Protein AF-0000000079699444 (afdb_homodimer)

Foldseek 3Di:
DLVVQLVVLQVLCAPFQQAWHFDDWDADPPPRDIDTDTDDDPFDQCVVVLVVDDPVLLVLVLVSVVRSLVSSVVSQKAQQADDSVQWGAPVVVRGIHRYDRSQMDGDDQPDFAFLPGYDLLQADPCSLVPPGRDGNVSNVSSSVQRSCCSVVVNPRNQDAPDSVRSNVSVVVVDPPDPPPPD/DLVVQLVVLQVLCAPFQQAWHFDDWDADPPPSDIDTDTDDDPFDQCVVVLVVDDPVLLVLVLVSVVRSLVSSVVSQKAQQADDSVQWGAPVVVRGIHRYDRSQMDGDDQPDFAFLPTYDLLQADPCSLVPPGRDGNVSNVSSSVQRSCCSVVVNPRNQDAPDSVRSNVSVVVVDPPPPPPPD

Sequence (364 aa):
MGIKREIKILQNLCGGPNIIKLLDIVRDQHSKAPSLVFEYVNNTDFKVLYPTLTDYDIRYYIYELLKALDYCHSQGIMLRDVKPHNIMIDHELRKLRLIDWGLAEFYHPGKEYNVRVASRYFKGPELLIDLQDYDYSLDMWSLGCMFAGMIFRKEPFFYGHDNNDQLVKIAKAQPKTLVQIHMGIKREIKILQNLCGGPNIIKLLDIVRDQHSKAPSLVFEYVNNTDFKVLYPTLTDYDIRYYIYELLKALDYCHSQGIMLRDVKPHNIMIDHELRKLRLIDWGLAEFYHPGKEYNVRVASRYFKGPELLIDLQDYDYSLDMWSLGCMFAGMIFRKEPFFYGHDNNDQLVKIAKAQPKTLVQIH

Solvent-accessible surface area (backbone atoms only — not comparable to full-atom values): 20790 Å² total; per-residue (Å²): 117,56,63,64,53,28,49,54,52,51,62,73,46,61,89,42,62,40,45,57,49,78,73,47,79,42,61,42,87,84,76,62,44,77,41,81,38,61,66,91,69,74,55,54,59,55,88,68,43,56,82,69,53,47,63,68,50,49,53,52,51,51,50,50,48,50,50,27,51,50,53,40,46,73,72,40,36,34,49,44,50,53,48,70,92,35,48,42,35,22,72,91,77,68,40,57,27,44,67,68,48,68,66,38,43,76,66,54,93,92,47,75,47,82,45,95,53,41,56,75,58,33,47,41,69,55,42,63,72,59,45,32,72,70,64,65,51,47,36,50,38,9,45,41,34,50,50,42,12,64,67,69,71,17,85,61,37,44,79,41,94,44,58,68,47,32,49,49,54,55,50,68,49,34,71,83,71,82,73,68,79,120,117,56,62,64,52,27,50,54,51,52,60,72,47,61,89,43,62,40,44,57,48,76,73,47,78,42,61,41,87,84,77,61,44,79,41,80,38,61,64,90,70,74,55,54,61,56,85,66,44,58,82,68,53,48,62,69,50,49,54,51,51,52,50,50,48,50,50,26,52,50,52,39,46,74,71,39,35,35,50,44,50,51,48,69,92,34,49,43,35,22,72,91,76,70,41,56,27,45,67,65,47,66,66,38,42,77,66,54,92,92,46,74,46,83,44,94,52,40,56,75,56,34,49,42,69,53,41,62,72,58,44,32,70,70,63,63,53,50,38,49,37,8,45,40,34,50,50,43,11,63,67,68,72,16,84,61,37,44,80,39,92,45,60,69,47,32,49,50,55,55,51,69,50,34,72,84,71,82,74,68,79,122

InterPro domains:
  IPR000719 Protein kinase domain [PF00069] (3-171)
  IPR000719 Protein kinase domain [PS50011] (1-182)
  IPR000719 Protein kinase domain [SM00220] (1-181)
  IPR011009 Protein kinase-like domain superfamily [SSF56112] (3-173)
  IPR045216 Casein Kinase 2, subunit alpha [PTHR24054] (3-172)
  IPR045216 Casein Kinase 2, subunit alpha [cd14132] (3-172)

Structure (mmCIF, N/CA/C/O backbone):
data_AF-0000000079699444-model_v1
#
loop_
_entity.id
_entity.type
_entity.pdbx_description
1 polymer 'non-specific serine/threonine protein kinase'
#
loop_
_atom_site.group_PDB
_atom_site.id
_atom_site.type_symbol
_atom_site.label_atom_id
_atom_site.label_alt_id
_atom_site.label_comp_id
_atom_site.label_asym_id
_atom_site.label_entity_id
_atom_site.label_seq_id
_atom_site.pdbx_PDB_ins_code
_atom_site.Cartn_x
_atom_site.Cartn_y
_atom_site.Cartn_z
_atom_site.occupancy
_atom_site.B_iso_or_equiv
_atom_site.auth_seq_id
_atom_site.auth_comp_id
_atom_site.auth_asym_id
_atom_site.auth_atom_id
_atom_site.pdbx_PDB_model_num
ATOM 1 N N . MET A 1 1 ? 2.531 -30.234 -16.172 1 54.44 1 MET A N 1
ATOM 2 C CA . MET A 1 1 ? 1.395 -29.375 -16.469 1 54.44 1 MET A CA 1
ATOM 3 C C . MET A 1 1 ? 1.627 -27.953 -15.945 1 54.44 1 MET A C 1
ATOM 5 O O . MET A 1 1 ? 1.399 -26.984 -16.656 1 54.44 1 MET A O 1
ATOM 9 N N . GLY A 1 2 ? 2.523 -27.922 -14.898 1 81.31 2 GLY A N 1
ATOM 10 C CA . GLY A 1 2 ? 2.766 -26.625 -14.281 1 81.31 2 GLY A CA 1
ATOM 11 C C . GLY A 1 2 ? 3.768 -25.781 -15.047 1 81.31 2 GLY A C 1
ATOM 12 O O . GLY A 1 2 ? 3.506 -24.609 -15.336 1 81.31 2 GLY A O 1
ATOM 13 N N . ILE A 1 3 ? 4.684 -26.469 -15.82 1 88.06 3 ILE A N 1
ATOM 14 C CA . ILE A 1 3 ? 5.785 -25.719 -16.422 1 88.06 3 ILE A CA 1
ATOM 15 C C . ILE A 1 3 ? 5.359 -25.188 -17.781 1 88.06 3 ILE A C 1
ATOM 17 O O . ILE A 1 3 ? 5.77 -24.094 -18.188 1 88.06 3 ILE A O 1
ATOM 21 N N . LYS A 1 4 ? 4.551 -25.938 -18.562 1 90.06 4 LYS A N 1
ATOM 22 C CA . LYS A 1 4 ? 4.066 -25.469 -19.859 1 90.06 4 LYS A CA 1
ATOM 23 C C . LYS A 1 4 ? 3.23 -24.203 -19.703 1 90.06 4 LYS A C 1
ATOM 25 O O . LYS A 1 4 ? 3.357 -23.266 -20.5 1 90.06 4 LYS A O 1
ATOM 30 N N . ARG A 1 5 ? 2.375 -24.219 -18.766 1 92.56 5 ARG A N 1
ATOM 31 C CA . ARG A 1 5 ? 1.578 -23.031 -18.484 1 92.56 5 ARG A CA 1
ATOM 32 C C . ARG A 1 5 ? 2.469 -21.844 -18.094 1 92.56 5 ARG A C 1
ATOM 34 O O . ARG A 1 5 ? 2.258 -20.734 -18.562 1 92.56 5 ARG A O 1
ATOM 41 N N . GLU A 1 6 ? 3.42 -22.109 -17.25 1 94.06 6 GLU A N 1
ATOM 42 C CA . GLU A 1 6 ? 4.363 -21.078 -16.828 1 94.06 6 GLU A CA 1
ATOM 43 C C . GLU A 1 6 ? 5.078 -20.469 -18.031 1 94.06 6 GLU A C 1
ATOM 45 O O . GLU A 1 6 ? 5.203 -19.234 -18.141 1 94.06 6 GLU A O 1
ATOM 50 N N . ILE A 1 7 ? 5.473 -21.312 -18.953 1 93.44 7 ILE A N 1
ATOM 51 C CA . ILE A 1 7 ? 6.176 -20.859 -20.141 1 93.44 7 ILE A CA 1
ATOM 52 C C . ILE A 1 7 ? 5.246 -19.969 -20.984 1 93.44 7 ILE A C 1
ATOM 54 O O . ILE A 1 7 ? 5.637 -18.891 -21.422 1 93.44 7 ILE A O 1
ATOM 58 N N . LYS A 1 8 ? 4.09 -20.406 -21.234 1 95.12 8 LYS A N 1
ATOM 59 C CA . LYS A 1 8 ? 3.119 -19.641 -22 1 95.12 8 LYS A CA 1
ATOM 60 C C . LYS A 1 8 ? 2.877 -18.266 -21.391 1 95.12 8 LYS A C 1
ATOM 62 O O . LYS A 1 8 ? 2.852 -17.266 -22.094 1 95.12 8 LYS A O 1
ATOM 67 N N . ILE A 1 9 ? 2.721 -18.266 -20.125 1 96.38 9 ILE A N 1
ATOM 68 C CA . ILE A 1 9 ? 2.461 -17.016 -19.406 1 96.38 9 ILE A CA 1
ATOM 69 C C . ILE A 1 9 ? 3.664 -16.094 -19.531 1 96.38 9 ILE A C 1
ATOM 71 O O . ILE A 1 9 ? 3.51 -14.906 -19.844 1 96.38 9 ILE A O 1
ATOM 75 N N . LEU A 1 10 ? 4.859 -16.609 -19.359 1 96.06 10 LEU A N 1
ATOM 76 C CA . LEU A 1 10 ? 6.07 -15.812 -19.469 1 96.06 10 LEU A CA 1
ATOM 77 C C . LEU A 1 10 ? 6.238 -15.258 -20.875 1 96.06 10 LEU A C 1
ATOM 79 O O . LEU A 1 10 ? 6.703 -14.133 -21.062 1 96.06 10 LEU A O 1
ATOM 83 N N . GLN A 1 11 ? 5.855 -16.016 -21.812 1 95 11 GLN A N 1
ATOM 84 C CA . GLN A 1 11 ? 5.914 -15.547 -23.203 1 95 11 GLN A CA 1
ATOM 85 C C . GLN A 1 11 ? 4.918 -14.414 -23.438 1 95 11 GLN A C 1
ATOM 87 O O . GLN A 1 11 ? 5.234 -13.438 -24.109 1 95 11 GLN A O 1
ATOM 92 N N . ASN A 1 12 ? 3.773 -14.508 -22.906 1 95.56 12 ASN A N 1
ATOM 93 C CA . ASN A 1 12 ? 2.76 -13.461 -23.016 1 95.56 12 ASN A CA 1
ATOM 94 C C . ASN A 1 12 ? 3.211 -12.172 -22.344 1 95.56 12 ASN A C 1
ATOM 96 O O . ASN A 1 12 ? 2.863 -11.078 -22.781 1 95.56 12 ASN A O 1
ATOM 100 N N . LEU A 1 13 ? 3.998 -12.281 -21.297 1 96.88 13 LEU A N 1
ATOM 101 C CA . LEU A 1 13 ? 4.352 -11.133 -20.484 1 96.88 13 LEU A CA 1
ATOM 102 C C . LEU A 1 13 ? 5.695 -10.547 -20.906 1 96.88 13 LEU A C 1
ATOM 104 O O . LEU A 1 13 ? 6.164 -9.57 -20.328 1 96.88 13 LEU A O 1
ATOM 108 N N . CYS A 1 14 ? 6.285 -11.148 -21.891 1 94.19 14 CYS A N 1
ATOM 109 C CA . CYS A 1 14 ? 7.605 -10.727 -22.344 1 94.19 14 CYS A CA 1
ATOM 110 C C . CYS A 1 14 ? 7.625 -9.242 -22.672 1 94.19 14 CYS A C 1
ATOM 112 O O . CYS A 1 14 ? 6.738 -8.742 -23.359 1 94.19 14 CYS A O 1
ATOM 114 N N . GLY A 1 15 ? 8.633 -8.523 -22.062 1 94.69 15 GLY A N 1
ATOM 115 C CA . GLY A 1 15 ? 8.805 -7.105 -22.328 1 94.69 15 GLY A CA 1
ATOM 116 C C . GLY A 1 15 ? 8.016 -6.215 -21.391 1 94.69 15 GLY A C 1
ATOM 117 O O . GLY A 1 15 ? 8.156 -4.992 -21.422 1 94.69 15 GLY A O 1
ATOM 118 N N . GLY A 1 16 ? 7.184 -6.812 -20.562 1 97.38 16 GLY A N 1
ATOM 119 C CA . GLY A 1 16 ? 6.426 -6.031 -19.609 1 97.38 16 GLY A CA 1
ATOM 120 C C . GLY A 1 16 ? 7.293 -5.406 -18.531 1 97.38 16 GLY A C 1
ATOM 121 O O . GLY A 1 16 ? 8.375 -5.906 -18.234 1 97.38 16 GLY A O 1
ATOM 122 N N . PRO A 1 17 ? 6.836 -4.332 -17.984 1 98.5 17 PRO A N 1
ATOM 123 C CA . PRO A 1 17 ? 7.625 -3.639 -16.969 1 98.5 17 PRO A CA 1
ATOM 124 C C . PRO A 1 17 ? 7.824 -4.477 -15.703 1 98.5 17 PRO A C 1
ATOM 126 O O . PRO A 1 17 ? 6.859 -5.008 -15.156 1 98.5 17 PRO A O 1
ATOM 129 N N . ASN A 1 18 ? 9.062 -4.617 -15.266 1 98.62 18 ASN A N 1
ATOM 130 C CA . ASN A 1 18 ? 9.461 -5.184 -13.984 1 98.62 18 ASN A CA 1
ATOM 131 C C . ASN A 1 18 ? 9.172 -6.68 -13.914 1 98.62 18 ASN A C 1
ATOM 133 O O . ASN A 1 18 ? 9.07 -7.246 -12.828 1 98.62 18 ASN A O 1
ATOM 137 N N . ILE A 1 19 ? 8.945 -7.293 -15.062 1 98.5 19 ILE A N 1
ATOM 138 C CA . ILE A 1 19 ? 8.812 -8.742 -15.18 1 98.5 19 ILE A CA 1
ATOM 139 C C . ILE A 1 19 ? 10.156 -9.359 -15.57 1 98.5 19 ILE A C 1
ATOM 141 O O . ILE A 1 19 ? 10.828 -8.867 -16.469 1 98.5 19 ILE A O 1
ATOM 145 N N . ILE A 1 20 ? 10.547 -10.359 -14.891 1 98.31 20 ILE A N 1
ATOM 146 C CA . ILE A 1 20 ? 11.82 -11 -15.203 1 98.31 20 ILE A CA 1
ATOM 147 C C . ILE A 1 20 ? 11.805 -11.5 -16.641 1 98.31 20 ILE A C 1
ATOM 149 O O . ILE A 1 20 ? 10.797 -12.039 -17.109 1 98.31 20 ILE A O 1
ATOM 153 N N . LYS A 1 21 ? 12.867 -11.383 -17.297 1 97.5 21 LYS A N 1
ATOM 154 C CA . LYS A 1 21 ? 12.945 -11.781 -18.703 1 97.5 21 LYS A CA 1
ATOM 155 C C . LYS A 1 21 ? 13.344 -13.242 -18.844 1 97.5 21 LYS A C 1
ATOM 157 O O . LYS A 1 21 ? 14.352 -13.672 -18.281 1 97.5 21 LYS A O 1
ATOM 162 N N . LEU A 1 22 ? 12.539 -13.984 -19.516 1 96.81 22 LEU A N 1
ATOM 163 C CA . LEU A 1 22 ? 12.891 -15.344 -19.938 1 96.81 22 LEU A CA 1
ATOM 164 C C . LEU A 1 22 ? 13.844 -15.32 -21.125 1 96.81 22 LEU A C 1
ATOM 166 O O . LEU A 1 22 ? 13.477 -14.844 -22.203 1 96.81 22 LEU A O 1
ATOM 170 N N . LEU A 1 23 ? 15.023 -15.828 -20.938 1 96.31 23 LEU A N 1
ATOM 171 C CA . LEU A 1 23 ? 16.031 -15.75 -21.984 1 96.31 23 LEU A CA 1
ATOM 172 C C . LEU A 1 23 ? 16 -16.984 -22.875 1 96.31 23 LEU A C 1
ATOM 174 O O . LEU A 1 23 ? 16.219 -16.906 -24.078 1 96.31 23 LEU A O 1
ATOM 178 N N . ASP A 1 24 ? 15.766 -18.188 -22.203 1 95 24 ASP A N 1
ATOM 179 C CA . ASP A 1 24 ? 15.781 -19.438 -22.953 1 95 24 ASP A CA 1
ATOM 180 C C . ASP A 1 24 ? 15.102 -20.562 -22.188 1 95 24 ASP A C 1
ATOM 182 O O . ASP A 1 24 ? 14.852 -20.438 -20.984 1 95 24 ASP A O 1
ATOM 186 N N . ILE A 1 25 ? 14.641 -21.5 -22.859 1 92.94 25 ILE A N 1
ATOM 187 C CA . ILE A 1 25 ? 14.133 -22.766 -22.312 1 92.94 25 ILE A CA 1
ATOM 188 C C . ILE A 1 25 ? 15.039 -23.906 -22.734 1 92.94 25 ILE A C 1
ATOM 190 O O . ILE A 1 25 ? 15.219 -24.172 -23.922 1 92.94 25 ILE A O 1
ATOM 194 N N . VAL A 1 26 ? 15.664 -24.547 -21.672 1 91.75 26 VAL A N 1
ATOM 195 C CA . VAL A 1 26 ? 16.594 -25.625 -22 1 91.75 26 VAL A CA 1
ATOM 196 C C . VAL A 1 26 ? 16.109 -26.938 -21.391 1 91.75 26 VAL A C 1
ATOM 198 O O . VAL A 1 26 ? 15.281 -26.938 -20.469 1 91.75 26 VAL A O 1
ATOM 201 N N . ARG A 1 27 ? 16.469 -28 -21.969 1 88.44 27 ARG A N 1
ATOM 202 C CA . ARG A 1 27 ? 16.078 -29.312 -21.453 1 88.44 27 ARG A CA 1
ATOM 203 C C . ARG A 1 27 ? 17.266 -30.016 -20.797 1 88.44 27 ARG A C 1
ATOM 205 O O . ARG A 1 27 ? 18.375 -30 -21.344 1 88.44 27 ARG A O 1
ATOM 212 N N . ASP A 1 28 ? 16.953 -30.312 -19.531 1 82.75 28 ASP A N 1
ATOM 213 C CA . ASP A 1 28 ? 17.969 -31.094 -18.859 1 82.75 28 ASP A CA 1
ATOM 214 C C . ASP A 1 28 ? 18.281 -32.375 -19.656 1 82.75 28 ASP A C 1
ATOM 216 O O . ASP A 1 28 ? 17.375 -33.031 -20.156 1 82.75 28 ASP A O 1
ATOM 220 N N . GLN A 1 29 ? 19.562 -32.688 -19.75 1 82.31 29 GLN A N 1
ATOM 221 C CA . GLN A 1 29 ? 19.984 -33.844 -20.531 1 82.31 29 GLN A CA 1
ATOM 222 C C . GLN A 1 29 ? 19.531 -35.156 -19.891 1 82.31 29 GLN A C 1
ATOM 224 O O . GLN A 1 29 ? 19.172 -36.125 -20.578 1 82.31 29 GLN A O 1
ATOM 229 N N . HIS A 1 30 ? 19.453 -35.219 -18.625 1 83 30 HIS A N 1
ATOM 230 C CA . HIS A 1 30 ? 19.141 -36.438 -17.906 1 83 30 HIS A CA 1
ATOM 231 C C . HIS A 1 30 ? 17.641 -36.562 -17.656 1 83 30 HIS A C 1
ATOM 233 O O . HIS A 1 30 ? 17.031 -37.594 -18 1 83 30 HIS A O 1
ATOM 239 N N . SER A 1 31 ? 16.938 -35.594 -17.188 1 79.19 31 SER A N 1
ATOM 240 C CA . SER A 1 31 ? 15.547 -35.688 -16.766 1 79.19 31 SER A CA 1
ATOM 241 C C . SER A 1 31 ? 14.609 -35.281 -17.891 1 79.19 31 SER A C 1
ATOM 243 O O . SER A 1 31 ? 13.406 -35.531 -17.844 1 79.19 31 SER A O 1
ATOM 245 N N . LYS A 1 32 ? 15.164 -34.781 -18.891 1 81.44 32 LYS A N 1
ATOM 246 C CA . LYS A 1 32 ? 14.406 -34.281 -20.031 1 81.44 32 LYS A CA 1
ATOM 247 C C . LYS A 1 32 ? 13.422 -33.188 -19.578 1 81.44 32 LYS A C 1
ATOM 249 O O . LYS A 1 32 ? 12.547 -32.781 -20.359 1 81.44 32 LYS A O 1
ATOM 254 N N . ALA A 1 33 ? 13.516 -32.844 -18.344 1 81.62 33 ALA A N 1
ATOM 255 C CA . ALA A 1 33 ? 12.656 -31.781 -17.844 1 81.62 33 ALA A CA 1
ATOM 256 C C . ALA A 1 33 ? 13.141 -30.406 -18.328 1 81.62 33 ALA A C 1
ATOM 258 O O . ALA A 1 33 ? 14.344 -30.156 -18.375 1 81.62 33 ALA A O 1
ATOM 259 N N . PRO A 1 34 ? 12.188 -29.562 -18.781 1 88.19 34 PRO A N 1
ATOM 260 C CA . PRO A 1 34 ? 12.594 -28.219 -19.188 1 88.19 34 PRO A CA 1
ATOM 261 C C . PRO A 1 34 ? 13.086 -27.375 -18.031 1 88.19 34 PRO A C 1
ATOM 263 O O . PRO A 1 34 ? 12.586 -27.484 -16.906 1 88.19 34 PRO A O 1
ATOM 266 N N . SER A 1 35 ? 14.188 -26.672 -18.297 1 89.94 35 SER A N 1
ATOM 267 C CA . SER A 1 35 ? 14.711 -25.656 -17.391 1 89.94 35 SER A CA 1
ATOM 268 C C . SER A 1 35 ? 14.602 -24.266 -17.984 1 89.94 35 SER A C 1
ATOM 270 O O . SER A 1 35 ? 14.852 -24.062 -19.172 1 89.94 35 SER A O 1
ATOM 272 N N . LEU A 1 36 ? 14.125 -23.344 -17.219 1 93.56 36 LEU A N 1
ATOM 273 C CA . LEU A 1 36 ? 13.969 -21.969 -17.672 1 93.56 36 LEU A CA 1
ATOM 274 C C . LEU A 1 36 ? 15.195 -21.125 -17.312 1 93.56 36 LEU A C 1
ATOM 276 O O . LEU A 1 36 ? 15.719 -21.219 -16.203 1 93.56 36 LEU A O 1
ATOM 280 N N . VAL A 1 37 ? 15.766 -20.391 -18.297 1 95.31 37 VAL A N 1
ATOM 281 C CA . VAL A 1 37 ? 16.906 -19.484 -18.109 1 95.31 37 VAL A CA 1
ATOM 282 C C . VAL A 1 37 ? 16.406 -18.047 -18.109 1 95.31 37 VAL A C 1
ATOM 284 O O . VAL A 1 37 ? 15.773 -17.594 -19.062 1 95.31 37 VAL A O 1
ATOM 287 N N . PHE A 1 38 ? 16.719 -17.266 -17.016 1 97.06 38 PHE A N 1
ATOM 288 C CA . PHE A 1 38 ? 16.25 -15.891 -16.891 1 97.06 38 PHE A CA 1
ATOM 289 C C . PHE A 1 38 ? 17.422 -14.914 -16.922 1 97.06 38 PHE A C 1
ATOM 291 O O . PHE A 1 38 ? 18.578 -15.312 -16.797 1 97.06 38 PHE A O 1
ATOM 298 N N . GLU A 1 39 ? 17.094 -13.633 -17.109 1 98 39 GLU A N 1
ATOM 299 C CA . GLU A 1 39 ? 18.094 -12.586 -17 1 98 39 GLU A CA 1
ATOM 300 C C . GLU A 1 39 ? 18.719 -12.578 -15.602 1 98 39 GLU A C 1
ATOM 302 O O . GLU A 1 39 ? 18.094 -13.016 -14.633 1 98 39 GLU A O 1
ATOM 307 N N . TYR A 1 40 ? 19.984 -12.047 -15.578 1 97.88 40 TYR A N 1
ATOM 308 C CA . TYR A 1 40 ? 20.656 -11.914 -14.297 1 97.88 40 TYR A CA 1
ATOM 309 C C . TYR A 1 40 ? 20.188 -10.664 -13.562 1 97.88 40 TYR A C 1
ATOM 311 O O . TYR A 1 40 ? 20.047 -9.594 -14.164 1 97.88 40 TYR A O 1
ATOM 319 N N . VAL A 1 41 ? 19.891 -10.836 -12.32 1 98 41 VAL A N 1
ATOM 320 C CA . VAL A 1 41 ? 19.594 -9.719 -11.422 1 98 41 VAL A CA 1
ATOM 321 C C . VAL A 1 41 ? 20.516 -9.773 -10.211 1 98 41 VAL A C 1
ATOM 323 O O . VAL A 1 41 ? 20.625 -10.805 -9.539 1 98 41 VAL A O 1
ATOM 326 N N . ASN A 1 42 ? 21.266 -8.688 -9.961 1 98.38 42 ASN A N 1
ATOM 327 C CA . ASN A 1 42 ? 22.062 -8.609 -8.75 1 98.38 42 ASN A CA 1
ATOM 328 C C . ASN A 1 42 ? 21.188 -8.398 -7.516 1 98.38 42 ASN A C 1
ATOM 330 O O . ASN A 1 42 ? 21.219 -7.328 -6.906 1 98.38 42 ASN A O 1
ATOM 334 N N . ASN A 1 43 ? 20.562 -9.438 -7.098 1 98.38 43 ASN A N 1
ATOM 335 C CA . ASN A 1 43 ? 19.547 -9.414 -6.059 1 98.38 43 ASN A CA 1
ATOM 336 C C . ASN A 1 43 ? 20.156 -9.43 -4.664 1 98.38 43 ASN A C 1
ATOM 338 O O . ASN A 1 43 ? 21.156 -10.117 -4.43 1 98.38 43 ASN A O 1
ATOM 342 N N . THR A 1 44 ? 19.609 -8.68 -3.746 1 98.19 44 THR A N 1
ATOM 343 C CA . THR A 1 44 ? 19.859 -8.82 -2.314 1 98.19 44 THR A CA 1
ATOM 344 C C . THR A 1 44 ? 18.656 -9.477 -1.629 1 98.19 44 THR A C 1
ATOM 346 O O . THR A 1 44 ? 17.516 -9.094 -1.864 1 98.19 44 THR A O 1
ATOM 349 N N . ASP A 1 45 ? 18.906 -10.477 -0.794 1 97.69 45 ASP A N 1
ATOM 350 C CA . ASP A 1 45 ? 17.844 -11.148 -0.063 1 97.69 45 ASP A CA 1
ATOM 351 C C . ASP A 1 45 ? 16.953 -10.141 0.675 1 97.69 45 ASP A C 1
ATOM 353 O O . ASP A 1 45 ? 17.469 -9.203 1.304 1 97.69 45 ASP A O 1
ATOM 357 N N . PHE A 1 46 ? 15.625 -10.328 0.571 1 97.25 46 PHE A N 1
ATOM 358 C CA . PHE A 1 46 ? 14.703 -9.344 1.119 1 97.25 46 PHE A CA 1
ATOM 359 C C . PHE A 1 46 ? 14.859 -9.234 2.631 1 97.25 46 PHE A C 1
ATOM 361 O O . PHE A 1 46 ? 14.648 -8.164 3.205 1 97.25 46 PHE A O 1
ATOM 368 N N . LYS A 1 47 ? 15.242 -10.305 3.367 1 96.31 47 LYS A N 1
ATOM 369 C CA . LYS A 1 47 ? 15.43 -10.273 4.816 1 96.31 47 LYS A CA 1
ATOM 370 C C . LYS A 1 47 ? 16.547 -9.32 5.207 1 96.31 47 LYS A C 1
ATOM 372 O O . LYS A 1 47 ? 16.531 -8.742 6.297 1 96.31 47 LYS A O 1
ATOM 377 N N . VAL A 1 48 ? 17.484 -9.18 4.316 1 97.38 48 VAL A N 1
ATOM 378 C CA . VAL A 1 48 ? 18.625 -8.289 4.531 1 97.38 48 VAL A CA 1
ATOM 379 C C . VAL A 1 48 ? 18.281 -6.887 4.031 1 97.38 48 VAL A C 1
ATOM 381 O O . VAL A 1 48 ? 18.547 -5.895 4.707 1 97.38 48 VAL A O 1
ATOM 384 N N . LEU A 1 49 ? 17.641 -6.805 2.906 1 97.88 49 LEU A N 1
ATOM 385 C CA . LEU A 1 49 ? 17.453 -5.535 2.213 1 97.88 49 LEU A CA 1
ATOM 386 C C . LEU A 1 49 ? 16.297 -4.746 2.836 1 97.88 49 LEU A C 1
ATOM 388 O O . LEU A 1 49 ? 16.438 -3.551 3.104 1 97.88 49 LEU A O 1
ATOM 392 N N . TYR A 1 50 ? 15.133 -5.391 3.072 1 96.69 50 TYR A N 1
ATOM 393 C CA . TYR A 1 50 ? 13.906 -4.68 3.404 1 96.69 50 TYR A CA 1
ATOM 394 C C . TYR A 1 50 ? 14.086 -3.852 4.672 1 96.69 50 TYR A C 1
ATOM 396 O O . TYR A 1 50 ? 13.672 -2.691 4.727 1 96.69 50 TYR A O 1
ATOM 404 N N . PRO A 1 51 ? 14.805 -4.406 5.707 1 94.69 51 PRO A N 1
ATOM 405 C CA . PRO A 1 51 ? 14.984 -3.609 6.922 1 94.69 51 PRO A CA 1
ATOM 406 C C . PRO A 1 51 ? 15.852 -2.371 6.688 1 94.69 51 PRO A C 1
ATOM 408 O O . PRO A 1 51 ? 15.875 -1.462 7.523 1 94.69 51 PRO A O 1
ATOM 411 N N . THR A 1 52 ? 16.578 -2.283 5.605 1 96.69 52 THR A N 1
ATOM 412 C CA . THR A 1 52 ? 17.484 -1.171 5.34 1 96.69 52 THR A CA 1
ATOM 413 C C . THR A 1 52 ? 16.812 -0.125 4.457 1 96.69 52 THR A C 1
ATOM 415 O O . THR A 1 52 ? 17.344 0.968 4.262 1 96.69 52 THR A O 1
ATOM 418 N N . LEU A 1 53 ? 15.617 -0.391 3.918 1 96.69 53 LEU A N 1
ATOM 419 C CA . LEU A 1 53 ? 14.961 0.504 2.973 1 96.69 53 LEU A CA 1
ATOM 420 C C . LEU A 1 53 ? 14.367 1.709 3.691 1 96.69 53 LEU A C 1
ATOM 422 O O . LEU A 1 53 ? 13.766 1.567 4.762 1 96.69 53 LEU A O 1
ATOM 426 N N . THR A 1 54 ? 14.617 2.879 3.098 1 94.75 54 THR A N 1
ATOM 427 C CA . THR A 1 54 ? 13.945 4.082 3.568 1 94.75 54 THR A CA 1
ATOM 428 C C . THR A 1 54 ? 12.5 4.125 3.068 1 94.75 54 THR A C 1
ATOM 430 O O . THR A 1 54 ? 12.109 3.318 2.225 1 94.75 54 THR A O 1
ATOM 433 N N . ASP A 1 55 ? 11.766 5.031 3.586 1 91.62 55 ASP A N 1
ATOM 434 C CA . ASP A 1 55 ? 10.398 5.219 3.107 1 91.62 55 ASP A CA 1
ATOM 435 C C . ASP A 1 55 ? 10.375 5.562 1.619 1 91.62 55 ASP A C 1
ATOM 437 O O . ASP A 1 55 ? 9.477 5.145 0.892 1 91.62 55 ASP A O 1
ATOM 441 N N . TYR A 1 56 ? 11.344 6.34 1.214 1 94.19 56 TYR A N 1
ATOM 442 C CA . TYR A 1 56 ? 11.445 6.672 -0.203 1 94.19 56 TYR A CA 1
ATOM 443 C C . TYR A 1 56 ? 11.688 5.418 -1.039 1 94.19 56 TYR A C 1
ATOM 445 O O . TYR A 1 56 ? 11.094 5.258 -2.109 1 94.19 56 TYR A O 1
ATOM 453 N N . ASP A 1 57 ? 12.516 4.578 -0.471 1 96.94 57 ASP A N 1
ATOM 454 C CA . ASP A 1 57 ? 12.766 3.314 -1.154 1 96.94 57 ASP A CA 1
ATOM 455 C C . ASP A 1 57 ? 11.492 2.479 -1.254 1 96.94 57 ASP A C 1
ATOM 457 O O . ASP A 1 57 ? 11.164 1.962 -2.324 1 96.94 57 ASP A O 1
ATOM 461 N N . ILE A 1 58 ? 10.789 2.393 -0.142 1 96.69 58 ILE A N 1
ATOM 462 C CA . ILE A 1 58 ? 9.586 1.57 -0.083 1 96.69 58 ILE A CA 1
ATOM 463 C C . ILE A 1 58 ? 8.555 2.098 -1.077 1 96.69 58 ILE A C 1
ATOM 465 O O . ILE A 1 58 ? 7.973 1.327 -1.846 1 96.69 58 ILE A O 1
ATOM 469 N N . ARG A 1 59 ? 8.367 3.348 -1.068 1 95.19 59 ARG A N 1
ATOM 470 C CA . ARG A 1 59 ? 7.449 3.973 -2.012 1 95.19 59 ARG A CA 1
ATOM 471 C C . ARG A 1 59 ? 7.82 3.627 -3.451 1 95.19 59 ARG A C 1
ATOM 473 O O . ARG A 1 59 ? 6.953 3.281 -4.254 1 95.19 59 ARG A O 1
ATOM 480 N N . TYR A 1 60 ? 9.047 3.777 -3.721 1 97.25 60 TYR A N 1
ATOM 481 C CA . TYR A 1 60 ? 9.531 3.512 -5.074 1 97.25 60 TYR A CA 1
ATOM 482 C C . TYR A 1 60 ? 9.258 2.066 -5.473 1 97.25 60 TYR A C 1
ATOM 484 O O . TYR A 1 60 ? 8.703 1.807 -6.543 1 97.25 60 TYR A O 1
ATOM 492 N N . TYR A 1 61 ? 9.562 1.162 -4.66 1 98.06 61 TYR A N 1
ATOM 493 C CA . TYR A 1 61 ? 9.469 -0.245 -5.035 1 98.06 61 TYR A CA 1
ATOM 494 C C . TYR A 1 61 ? 8.016 -0.706 -5.07 1 98.06 61 TYR A C 1
ATOM 496 O O . TYR A 1 61 ? 7.648 -1.558 -5.883 1 98.06 61 TYR A O 1
ATOM 504 N N . ILE A 1 62 ? 7.203 -0.148 -4.188 1 97.44 62 ILE A N 1
ATOM 505 C CA . ILE A 1 62 ? 5.789 -0.49 -4.25 1 97.44 62 ILE A CA 1
ATOM 506 C C . ILE A 1 62 ? 5.188 0.032 -5.555 1 97.44 62 ILE A C 1
ATOM 508 O O . ILE A 1 62 ? 4.379 -0.649 -6.188 1 97.44 62 ILE A O 1
ATOM 512 N N . TYR A 1 63 ? 5.617 1.186 -5.887 1 96.62 63 TYR A N 1
ATOM 513 C CA . TYR A 1 63 ? 5.18 1.751 -7.16 1 96.62 63 TYR A CA 1
ATOM 514 C C . TYR A 1 63 ? 5.594 0.859 -8.328 1 96.62 63 TYR A C 1
ATOM 516 O O . TYR A 1 63 ? 4.781 0.553 -9.203 1 96.62 63 TYR A O 1
ATOM 524 N N . GLU A 1 64 ? 6.805 0.44 -8.32 1 98.06 64 GLU A N 1
ATOM 525 C CA . GLU A 1 64 ? 7.316 -0.426 -9.375 1 98.06 64 GLU A CA 1
ATOM 526 C C . GLU A 1 64 ? 6.586 -1.764 -9.398 1 98.06 64 GLU A C 1
ATOM 528 O O . GLU A 1 64 ? 6.293 -2.299 -10.469 1 98.06 64 GLU A O 1
ATOM 533 N N . LEU A 1 65 ? 6.27 -2.264 -8.266 1 98.25 65 LEU A N 1
ATOM 534 C CA . LEU A 1 65 ? 5.551 -3.529 -8.195 1 98.25 65 LEU A CA 1
ATOM 535 C C . LEU A 1 65 ? 4.125 -3.375 -8.719 1 98.25 65 LEU A C 1
ATOM 537 O O . LEU A 1 65 ? 3.615 -4.262 -9.406 1 98.25 65 LEU A O 1
ATOM 541 N N . LEU A 1 66 ? 3.498 -2.271 -8.352 1 97.75 66 LEU A N 1
ATOM 542 C CA . LEU A 1 66 ? 2.152 -1.999 -8.844 1 97.75 66 LEU A CA 1
ATOM 543 C C . LEU A 1 66 ? 2.131 -1.943 -10.367 1 97.75 66 LEU A C 1
ATOM 545 O O . LEU A 1 66 ? 1.17 -2.393 -11 1 97.75 66 LEU A O 1
ATOM 549 N N . LYS A 1 67 ? 3.178 -1.443 -10.977 1 97.69 67 LYS A N 1
ATOM 550 C CA . LYS A 1 67 ? 3.273 -1.417 -12.43 1 97.69 67 LYS A CA 1
ATOM 551 C C . LYS A 1 67 ? 3.312 -2.83 -13.008 1 97.69 67 LYS A C 1
ATOM 553 O O . LYS A 1 67 ? 2.654 -3.119 -14.008 1 97.69 67 LYS A O 1
ATOM 558 N N . ALA A 1 68 ? 4.074 -3.623 -12.391 1 98.44 68 ALA A N 1
ATOM 559 C CA . ALA A 1 68 ? 4.172 -5.008 -12.844 1 98.44 68 ALA A CA 1
ATOM 560 C C . ALA A 1 68 ? 2.824 -5.715 -12.75 1 98.44 68 ALA A C 1
ATOM 562 O O . ALA A 1 68 ? 2.396 -6.379 -13.695 1 98.44 68 ALA A O 1
ATOM 563 N N . LEU A 1 69 ? 2.139 -5.578 -11.664 1 98.12 69 LEU A N 1
ATOM 564 C CA . LEU A 1 69 ? 0.855 -6.238 -11.453 1 98.12 69 LEU A CA 1
ATOM 565 C C . LEU A 1 69 ? -0.204 -5.68 -12.398 1 98.12 69 LEU A C 1
ATOM 567 O O . LEU A 1 69 ? -1.045 -6.426 -12.898 1 98.12 69 LEU A O 1
ATOM 571 N N . ASP A 1 70 ? -0.126 -4.395 -12.594 1 96.81 70 ASP A N 1
ATOM 572 C CA . ASP A 1 70 ? -1.05 -3.777 -13.539 1 96.81 70 ASP A CA 1
ATOM 573 C C . ASP A 1 70 ? -0.896 -4.387 -14.93 1 96.81 70 ASP A C 1
ATOM 575 O O . ASP A 1 70 ? -1.89 -4.723 -15.578 1 96.81 70 ASP A O 1
ATOM 579 N N . TYR A 1 71 ? 0.281 -4.508 -15.375 1 97.75 71 TYR A N 1
ATOM 580 C CA . TYR A 1 71 ? 0.551 -5.09 -16.688 1 97.75 71 TYR A CA 1
ATOM 581 C C . TYR A 1 71 ? 0.074 -6.535 -16.75 1 97.75 71 TYR A C 1
ATOM 583 O O . TYR A 1 71 ? -0.648 -6.918 -17.672 1 97.75 71 TYR A O 1
ATOM 591 N N . CYS A 1 72 ? 0.409 -7.312 -15.758 1 97.44 72 CYS A N 1
ATOM 592 C CA . CYS A 1 72 ? -0.006 -8.711 -15.672 1 97.44 72 CYS A CA 1
ATOM 593 C C . CYS A 1 72 ? -1.523 -8.836 -15.734 1 97.44 72 CYS A C 1
ATOM 595 O O . CYS A 1 72 ? -2.055 -9.641 -16.5 1 97.44 72 CYS A O 1
ATOM 597 N N . HIS A 1 73 ? -2.182 -8.086 -14.969 1 97.56 73 HIS A N 1
ATOM 598 C CA . HIS A 1 73 ? -3.639 -8.125 -14.898 1 97.56 73 HIS A CA 1
ATOM 599 C C . HIS A 1 73 ? -4.262 -7.676 -16.219 1 97.56 73 HIS A C 1
ATOM 601 O O . HIS A 1 73 ? -5.293 -8.211 -16.641 1 97.56 73 HIS A O 1
ATOM 607 N N . SER A 1 74 ? -3.611 -6.703 -16.844 1 96.94 74 SER A N 1
ATOM 608 C CA . SER A 1 74 ? -4.117 -6.219 -18.125 1 96.94 74 SER A CA 1
ATOM 609 C C . SER A 1 74 ? -4.016 -7.293 -19.203 1 96.94 74 SER A C 1
ATOM 611 O O . SER A 1 74 ? -4.723 -7.238 -20.203 1 96.94 74 SER A O 1
ATOM 613 N N . GLN A 1 75 ? -3.139 -8.273 -19.016 1 97.44 75 GLN A N 1
ATOM 614 C CA . GLN A 1 75 ? -2.992 -9.398 -19.922 1 97.44 75 GLN A CA 1
ATOM 615 C C . GLN A 1 75 ? -3.869 -10.57 -19.5 1 97.44 75 GLN A C 1
ATOM 617 O O . GLN A 1 75 ? -3.732 -11.68 -20.031 1 97.44 75 GLN A O 1
ATOM 622 N N . GLY A 1 76 ? -4.719 -10.375 -18.5 1 97.31 76 GLY A N 1
ATOM 623 C CA . GLY A 1 76 ? -5.648 -11.398 -18.047 1 97.31 76 GLY A CA 1
ATOM 624 C C . GLY A 1 76 ? -5 -12.453 -17.172 1 97.31 76 GLY A C 1
ATOM 625 O O . GLY A 1 76 ? -5.453 -13.602 -17.141 1 97.31 76 GLY A O 1
ATOM 626 N N . ILE A 1 77 ? -3.939 -12.102 -16.484 1 98 77 ILE A N 1
ATOM 627 C CA . ILE A 1 77 ? -3.18 -13.102 -15.742 1 98 77 ILE A CA 1
ATOM 628 C C . ILE A 1 77 ? -3.186 -12.75 -14.258 1 98 77 ILE A C 1
ATOM 630 O O . ILE A 1 77 ? -2.938 -11.602 -13.883 1 98 77 ILE A O 1
ATOM 634 N N . MET A 1 78 ? -3.49 -13.695 -13.359 1 98.06 78 MET A N 1
ATOM 635 C CA . MET A 1 78 ? -3.291 -13.617 -11.914 1 98.06 78 MET A CA 1
ATOM 636 C C . MET A 1 78 ? -1.973 -14.266 -11.516 1 98.06 78 MET A C 1
ATOM 638 O O . MET A 1 78 ? -1.665 -15.375 -11.945 1 98.06 78 MET A O 1
ATOM 642 N N . LEU A 1 79 ? -1.254 -13.625 -10.711 1 98.06 79 LEU A N 1
ATOM 643 C CA . LEU A 1 79 ? 0.015 -14.203 -10.273 1 98.06 79 LEU A CA 1
ATOM 644 C C . LEU A 1 79 ? -0.215 -15.312 -9.258 1 98.06 79 LEU A C 1
ATOM 646 O O . LEU A 1 79 ? 0.413 -16.375 -9.336 1 98.06 79 LEU A O 1
ATOM 650 N N . ARG A 1 80 ? -1.051 -15.023 -8.219 1 98.31 80 ARG A N 1
ATOM 651 C CA . ARG A 1 80 ? -1.568 -15.914 -7.188 1 98.31 80 ARG A CA 1
ATOM 652 C C . ARG A 1 80 ? -0.469 -16.328 -6.211 1 98.31 80 ARG A C 1
ATOM 654 O O . ARG A 1 80 ? -0.59 -17.328 -5.516 1 98.31 80 ARG A O 1
ATOM 661 N N . ASP A 1 81 ? 0.672 -15.594 -6.133 1 98.31 81 ASP A N 1
ATOM 662 C CA . ASP A 1 81 ? 1.71 -15.867 -5.145 1 98.31 81 ASP A CA 1
ATOM 663 C C . ASP A 1 81 ? 2.621 -14.656 -4.953 1 98.31 81 ASP A C 1
ATOM 665 O O . ASP A 1 81 ? 3.846 -14.781 -4.973 1 98.31 81 ASP A O 1
ATOM 669 N N . VAL A 1 82 ? 2.08 -13.484 -4.871 1 98.38 82 VAL A N 1
ATOM 670 C CA . VAL A 1 82 ? 2.834 -12.273 -4.562 1 98.38 82 VAL A CA 1
ATOM 671 C C . VAL A 1 82 ? 3.371 -12.352 -3.133 1 98.38 82 VAL A C 1
ATOM 673 O O . VAL A 1 82 ? 2.604 -12.516 -2.182 1 98.38 82 VAL A O 1
ATOM 676 N N . LYS A 1 83 ? 4.66 -12.273 -2.986 1 98.5 83 LYS A N 1
ATOM 677 C CA . LYS A 1 83 ? 5.383 -12.312 -1.717 1 98.5 83 LYS A CA 1
ATOM 678 C C . LYS A 1 83 ? 6.828 -11.852 -1.896 1 98.5 83 LYS A C 1
ATOM 680 O O . LYS A 1 83 ? 7.34 -11.82 -3.016 1 98.5 83 LYS A O 1
ATOM 685 N N . PRO A 1 84 ? 7.516 -11.492 -0.806 1 98.25 84 PRO A N 1
ATOM 686 C CA . PRO A 1 84 ? 8.883 -10.977 -0.911 1 98.25 84 PRO A CA 1
ATOM 687 C C . PRO A 1 84 ? 9.82 -11.945 -1.629 1 98.25 84 PRO A C 1
ATOM 689 O O . PRO A 1 84 ? 10.68 -11.516 -2.406 1 98.25 84 PRO A O 1
ATOM 692 N N . HIS A 1 85 ? 9.609 -13.297 -1.47 1 98.25 85 HIS A N 1
ATOM 693 C CA . HIS A 1 85 ? 10.484 -14.305 -2.066 1 98.25 85 HIS A CA 1
ATOM 694 C C . HIS A 1 85 ? 10.422 -14.258 -3.588 1 98.25 85 HIS A C 1
ATOM 696 O O . HIS A 1 85 ? 11.305 -14.773 -4.27 1 98.25 85 HIS A O 1
ATOM 702 N N . ASN A 1 86 ? 9.367 -13.695 -4.113 1 98.44 86 ASN A N 1
ATOM 703 C CA . ASN A 1 86 ? 9.164 -13.695 -5.559 1 98.44 86 ASN A CA 1
ATOM 704 C C . ASN A 1 86 ? 9.453 -12.32 -6.164 1 98.44 86 ASN A C 1
ATOM 706 O O . ASN A 1 86 ? 9.031 -12.039 -7.289 1 98.44 86 ASN A O 1
ATOM 710 N N . ILE A 1 87 ? 10.094 -11.438 -5.418 1 98.62 87 ILE A N 1
ATOM 711 C CA . ILE A 1 87 ? 10.516 -10.109 -5.863 1 98.62 87 ILE A CA 1
ATOM 712 C C . ILE A 1 87 ? 12.031 -9.969 -5.719 1 98.62 87 ILE A C 1
ATOM 714 O O . ILE A 1 87 ? 12.57 -10.109 -4.617 1 98.62 87 ILE A O 1
ATOM 718 N N . MET A 1 88 ? 12.727 -9.727 -6.793 1 98.75 88 MET A N 1
ATOM 719 C CA . MET A 1 88 ? 14.156 -9.43 -6.75 1 98.75 88 MET A CA 1
ATOM 720 C C . MET A 1 88 ? 14.414 -7.938 -6.926 1 98.75 88 MET A C 1
ATOM 722 O O . MET A 1 88 ? 13.758 -7.285 -7.742 1 98.75 88 MET A O 1
ATOM 726 N N . ILE A 1 89 ? 15.289 -7.426 -6.137 1 98.69 89 ILE A N 1
ATOM 727 C CA . ILE A 1 89 ? 15.633 -6.008 -6.207 1 98.69 89 ILE A CA 1
ATOM 728 C C . ILE A 1 89 ? 17.141 -5.852 -6.332 1 98.69 89 ILE A C 1
ATOM 730 O O . ILE A 1 89 ? 17.906 -6.371 -5.508 1 98.69 89 ILE A O 1
ATOM 734 N N . ASP A 1 90 ? 17.578 -5.344 -7.387 1 98.75 90 ASP A N 1
ATOM 735 C CA . ASP A 1 90 ? 18.906 -4.734 -7.496 1 98.75 90 ASP A CA 1
ATOM 736 C C . ASP A 1 90 ? 18.891 -3.299 -6.973 1 98.75 90 ASP A C 1
ATOM 738 O O . ASP A 1 90 ? 18.547 -2.371 -7.703 1 98.75 90 ASP A O 1
ATOM 742 N N . HIS A 1 91 ? 19.25 -3.123 -5.742 1 98.44 91 HIS A N 1
ATOM 743 C CA . HIS A 1 91 ? 19.094 -1.826 -5.098 1 98.44 91 HIS A CA 1
ATOM 744 C C . HIS A 1 91 ? 20.078 -0.808 -5.648 1 98.44 91 HIS A C 1
ATOM 746 O O . HIS A 1 91 ? 19.781 0.385 -5.719 1 98.44 91 HIS A O 1
ATOM 752 N N . GLU A 1 92 ? 21.234 -1.252 -6.09 1 98 92 GLU A N 1
ATOM 753 C CA . GLU A 1 92 ? 22.234 -0.36 -6.676 1 98 92 GLU A CA 1
ATOM 754 C C . GLU A 1 92 ? 21.719 0.274 -7.965 1 98 92 GLU A C 1
ATOM 756 O O . GLU A 1 92 ? 21.906 1.471 -8.195 1 98 92 GLU A O 1
ATOM 761 N N . LEU A 1 93 ? 21 -0.495 -8.742 1 98.19 93 LEU A N 1
ATOM 762 C CA . LEU A 1 93 ? 20.484 0.009 -10.016 1 98.19 93 LEU A CA 1
ATOM 763 C C . LEU A 1 93 ? 19.031 0.433 -9.883 1 98.19 93 LEU A C 1
ATOM 765 O O . LEU A 1 93 ? 18.438 0.919 -10.852 1 98.19 93 LEU A O 1
ATOM 769 N N . ARG A 1 94 ? 18.453 0.185 -8.703 1 98.25 94 ARG A N 1
ATOM 770 C CA . ARG A 1 94 ? 17.047 0.503 -8.414 1 98.25 94 ARG A CA 1
ATOM 771 C C . ARG A 1 94 ? 16.125 -0.224 -9.383 1 98.25 94 ARG A C 1
ATOM 773 O O . ARG A 1 94 ? 15.195 0.378 -9.93 1 98.25 94 ARG A O 1
ATOM 780 N N . LYS A 1 95 ? 16.422 -1.445 -9.5 1 98.44 95 LYS A N 1
ATOM 781 C CA . LYS A 1 95 ? 15.617 -2.273 -10.398 1 98.44 95 LYS A CA 1
ATOM 782 C C . LYS A 1 95 ? 14.883 -3.367 -9.633 1 98.44 95 LYS A C 1
ATOM 784 O O . LYS A 1 95 ? 15.469 -4.035 -8.781 1 98.44 95 LYS A O 1
ATOM 789 N N . LEU A 1 96 ? 13.633 -3.516 -9.93 1 98.75 96 LEU A N 1
ATOM 790 C CA . LEU A 1 96 ? 12.789 -4.559 -9.352 1 98.75 96 LEU A CA 1
ATOM 791 C C . LEU A 1 96 ? 12.328 -5.539 -10.43 1 98.75 96 LEU A C 1
ATOM 793 O O . LEU A 1 96 ? 11.992 -5.133 -11.539 1 98.75 96 LEU A O 1
ATOM 797 N N . ARG A 1 97 ? 12.352 -6.84 -10.141 1 98.81 97 ARG A N 1
ATOM 798 C CA . ARG A 1 97 ? 11.797 -7.871 -11.008 1 98.81 97 ARG A CA 1
ATOM 799 C C . ARG A 1 97 ? 10.859 -8.789 -10.227 1 98.81 97 ARG A C 1
ATOM 801 O O . ARG A 1 97 ? 11.211 -9.281 -9.148 1 98.81 97 ARG A O 1
ATOM 808 N N . LEU A 1 98 ? 9.695 -8.938 -10.734 1 98.38 98 LEU A N 1
ATOM 809 C CA . LEU A 1 98 ? 8.812 -10.023 -10.328 1 98.38 98 LEU A CA 1
ATOM 810 C C . LEU A 1 98 ? 9.219 -11.336 -10.992 1 98.38 98 LEU A C 1
ATOM 812 O O . LEU A 1 98 ? 9.352 -11.391 -12.219 1 98.38 98 LEU A O 1
ATOM 816 N N . ILE A 1 99 ? 9.445 -12.539 -10.289 1 97.06 99 ILE A N 1
ATOM 817 C CA . ILE A 1 99 ? 10.258 -13.586 -10.891 1 97.06 99 ILE A CA 1
ATOM 818 C C . ILE A 1 99 ? 9.516 -14.922 -10.844 1 97.06 99 ILE A C 1
ATOM 820 O O . ILE A 1 99 ? 9.883 -15.867 -11.539 1 97.06 99 ILE A O 1
ATOM 824 N N . ASP A 1 100 ? 8.57 -15.305 -10.133 1 92 100 ASP A N 1
ATOM 825 C CA . ASP A 1 100 ? 7.953 -16.625 -10.031 1 92 100 ASP A CA 1
ATOM 826 C C . ASP A 1 100 ? 6.52 -16.594 -10.555 1 92 100 ASP A C 1
ATOM 828 O O . ASP A 1 100 ? 5.637 -15.992 -9.938 1 92 100 ASP A O 1
ATOM 832 N N . TRP A 1 101 ? 6.383 -17.359 -11.672 1 96.12 101 TRP A N 1
ATOM 833 C CA . TRP A 1 101 ? 5.098 -17.391 -12.359 1 96.12 101 TRP A CA 1
ATOM 834 C C . TRP A 1 101 ? 4.523 -18.812 -12.375 1 96.12 101 TRP A C 1
ATOM 836 O O . TRP A 1 101 ? 3.645 -19.125 -13.188 1 96.12 101 TRP A O 1
ATOM 846 N N . GLY A 1 102 ? 5.098 -19.672 -11.539 1 95.81 102 GLY A N 1
ATOM 847 C CA . GLY A 1 102 ? 4.715 -21.078 -11.477 1 95.81 102 GLY A CA 1
ATOM 848 C C . GLY A 1 102 ? 3.262 -21.281 -11.086 1 95.81 102 GLY A C 1
ATOM 849 O O . GLY A 1 102 ? 2.637 -22.25 -11.5 1 95.81 102 GLY A O 1
ATOM 850 N N . LEU A 1 103 ? 2.672 -20.406 -10.312 1 97.38 103 LEU A N 1
ATOM 851 C CA . LEU A 1 103 ? 1.295 -20.547 -9.852 1 97.38 103 LEU A CA 1
ATOM 852 C C . LEU A 1 103 ? 0.367 -19.609 -10.625 1 97.38 103 LEU A C 1
ATOM 854 O O . LEU A 1 103 ? -0.844 -19.609 -10.391 1 97.38 103 LEU A O 1
ATOM 858 N N . ALA A 1 104 ? 0.894 -18.844 -11.531 1 97.81 104 ALA A N 1
ATOM 859 C CA . ALA A 1 104 ? 0.09 -17.906 -12.32 1 97.81 104 ALA A CA 1
ATOM 860 C C . ALA A 1 104 ? -0.94 -18.641 -13.164 1 97.81 104 ALA A C 1
ATOM 862 O O . ALA A 1 104 ? -0.735 -19.797 -13.531 1 97.81 104 ALA A O 1
ATOM 863 N N . GLU A 1 105 ? -2.014 -17.969 -13.383 1 97.31 105 GLU A N 1
ATOM 864 C CA . GLU A 1 105 ? -3.117 -18.547 -14.141 1 97.31 105 GLU A CA 1
ATOM 865 C C . GLU A 1 105 ? -3.881 -17.469 -14.914 1 97.31 105 GLU A C 1
ATOM 867 O O . GLU A 1 105 ? -3.963 -16.328 -14.477 1 97.31 105 GLU A O 1
ATOM 872 N N . PHE A 1 106 ? -4.359 -17.844 -16.078 1 97.25 106 PHE A N 1
ATOM 873 C CA . PHE A 1 106 ? -5.258 -16.969 -16.828 1 97.25 106 PHE A CA 1
ATOM 874 C C . PHE A 1 106 ? -6.609 -16.859 -16.125 1 97.25 106 PHE A C 1
ATOM 876 O O . PHE A 1 106 ? -7.168 -17.875 -15.68 1 97.25 106 PHE A O 1
ATOM 883 N N . TYR A 1 107 ? -7.082 -15.656 -16 1 97.44 107 TYR A N 1
ATOM 884 C CA . TYR A 1 107 ? -8.383 -15.422 -15.391 1 97.44 107 TYR A CA 1
ATOM 885 C C . TYR A 1 107 ? -9.5 -15.586 -16.422 1 97.44 107 TYR A C 1
ATOM 887 O O . TYR A 1 107 ? -9.406 -15.086 -17.531 1 97.44 107 TYR A O 1
ATOM 895 N N . HIS A 1 108 ? -10.5 -16.281 -16.062 1 97.06 108 HIS A N 1
ATOM 896 C CA . HIS A 1 108 ? -11.734 -16.422 -16.828 1 97.06 108 HIS A CA 1
ATOM 897 C C . HIS A 1 108 ? -12.953 -16.219 -15.945 1 97.06 108 HIS A C 1
ATOM 899 O O . HIS A 1 108 ? -13.109 -16.906 -14.93 1 97.06 108 HIS A O 1
ATOM 905 N N . PRO A 1 109 ? -13.805 -15.273 -16.328 1 94.19 109 PRO A N 1
ATOM 906 C CA . PRO A 1 109 ? -15.016 -15.07 -15.531 1 94.19 109 PRO A CA 1
ATOM 907 C C . PRO A 1 109 ? -15.82 -16.359 -15.336 1 94.19 109 PRO A C 1
ATOM 909 O O . PRO A 1 109 ? -16 -17.109 -16.297 1 94.19 109 PRO A O 1
ATOM 912 N N . GLY A 1 110 ? -16.234 -16.578 -14.078 1 94.25 110 GLY A N 1
ATOM 913 C CA . GLY A 1 110 ? -17.109 -17.703 -13.781 1 94.25 110 GLY A CA 1
ATOM 914 C C . GLY A 1 110 ? -16.344 -19 -13.555 1 94.25 110 GLY A C 1
ATOM 915 O O . GLY A 1 110 ? -16.922 -20.016 -13.195 1 94.25 110 GLY A O 1
ATOM 916 N N . LYS A 1 111 ? -15.102 -19.047 -13.766 1 96.19 111 LYS A N 1
ATOM 917 C CA . LYS A 1 111 ? -14.266 -20.234 -13.57 1 96.19 111 LYS A CA 1
ATOM 918 C C . LYS A 1 111 ? -13.891 -20.406 -12.102 1 96.19 111 LYS A C 1
ATOM 920 O O . LYS A 1 111 ? -13.664 -19.422 -11.391 1 96.19 111 LYS A O 1
ATOM 925 N N . GLU A 1 112 ? -13.859 -21.703 -11.695 1 97.5 112 GLU A N 1
ATOM 926 C CA . GLU A 1 112 ? -13.359 -22.047 -10.367 1 97.5 112 GLU A CA 1
ATOM 927 C C . GLU A 1 112 ? -11.875 -22.391 -10.406 1 97.5 112 GLU A C 1
ATOM 929 O O . GLU A 1 112 ? -11.414 -23.062 -11.336 1 97.5 112 GLU A O 1
ATOM 934 N N . TYR A 1 113 ? -11.172 -21.938 -9.445 1 97.38 113 TYR A N 1
ATOM 935 C CA . TYR A 1 113 ? -9.727 -22.141 -9.422 1 97.38 113 TYR A CA 1
ATOM 936 C C . TYR A 1 113 ? -9.305 -22.906 -8.172 1 97.38 113 TYR A C 1
ATOM 938 O O . TYR A 1 113 ? -10.031 -22.906 -7.172 1 97.38 113 TYR A O 1
ATOM 946 N N . ASN A 1 114 ? -8.148 -23.531 -8.305 1 96.44 114 ASN A N 1
ATOM 947 C CA . ASN A 1 114 ? -7.547 -24.188 -7.152 1 96.44 114 ASN A CA 1
ATOM 948 C C . ASN A 1 114 ? -7.242 -23.203 -6.031 1 96.44 114 ASN A C 1
ATOM 950 O O . ASN A 1 114 ? -6.785 -22.094 -6.285 1 96.44 114 ASN A O 1
ATOM 954 N N . VAL A 1 115 ? -7.488 -23.641 -4.797 1 96.88 115 VAL A N 1
ATOM 955 C CA . VAL A 1 115 ? -7.316 -22.719 -3.672 1 96.88 115 VAL A CA 1
ATOM 956 C C . VAL A 1 115 ? -5.953 -22.953 -3.027 1 96.88 115 VAL A C 1
ATOM 958 O O . VAL A 1 115 ? -5.551 -22.203 -2.131 1 96.88 115 VAL A O 1
ATOM 961 N N . ARG A 1 116 ? -5.238 -24.031 -3.443 1 95.56 116 ARG A N 1
ATOM 962 C CA . ARG A 1 116 ? -3.91 -24.312 -2.9 1 95.56 116 ARG A CA 1
ATOM 963 C C . ARG A 1 116 ? -2.852 -23.453 -3.598 1 95.56 116 ARG A C 1
ATOM 965 O O . ARG A 1 116 ? -1.916 -23.984 -4.195 1 95.56 116 ARG A O 1
ATOM 972 N N . VAL A 1 117 ? -3.057 -22.141 -3.5 1 97.12 117 VAL A N 1
ATOM 973 C CA . VAL A 1 117 ? -2.143 -21.141 -4.043 1 97.12 117 VAL A CA 1
ATOM 974 C C . VAL A 1 117 ? -1.803 -20.125 -2.967 1 97.12 117 VAL A C 1
ATOM 976 O O . VAL A 1 117 ? -2.424 -20.094 -1.902 1 97.12 117 VAL A O 1
ATOM 979 N N . ALA A 1 118 ? -0.757 -19.281 -3.227 1 97.31 118 ALA A N 1
ATOM 980 C CA . ALA A 1 118 ? -0.279 -18.25 -2.312 1 97.31 118 ALA A CA 1
ATOM 981 C C . ALA A 1 118 ? 0.313 -18.875 -1.049 1 97.31 118 ALA A C 1
ATOM 983 O O . ALA A 1 118 ? -0.139 -19.922 -0.594 1 97.31 118 ALA A O 1
ATOM 984 N N . SER A 1 119 ? 1.33 -18.281 -0.537 1 97.38 119 SER A N 1
ATOM 985 C CA . SER A 1 119 ? 1.86 -18.656 0.771 1 97.38 119 SER A CA 1
ATOM 986 C C . SER A 1 119 ? 0.925 -18.219 1.893 1 97.38 119 SER A C 1
ATOM 988 O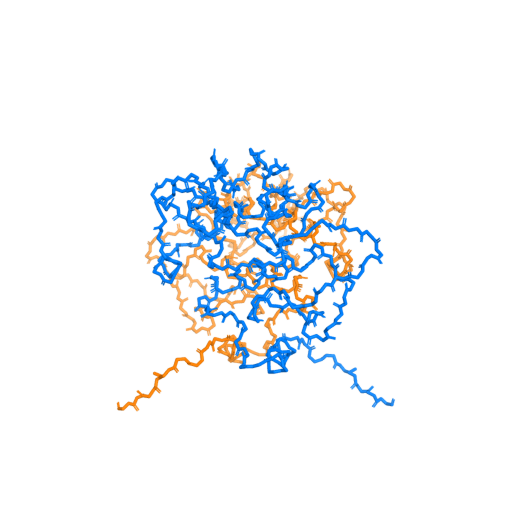 O . SER A 1 119 ? 0.308 -17.156 1.812 1 97.38 119 SER A O 1
ATOM 990 N N . ARG A 1 120 ? 0.843 -18.891 2.906 1 97 120 ARG A N 1
ATOM 991 C CA . ARG A 1 120 ? -0.158 -18.75 3.959 1 97 120 ARG A CA 1
ATOM 992 C C . ARG A 1 120 ? -0.237 -17.312 4.445 1 97 120 ARG A C 1
ATOM 994 O O . ARG A 1 120 ? -1.323 -16.734 4.52 1 97 120 ARG A O 1
ATOM 1001 N N . TYR A 1 121 ? 0.875 -16.703 4.695 1 96.75 121 TYR A N 1
ATOM 1002 C CA . TYR A 1 121 ? 0.946 -15.406 5.348 1 96.75 121 TYR A CA 1
ATOM 1003 C C . TYR A 1 121 ? 0.462 -14.305 4.414 1 96.75 121 TYR A C 1
ATOM 1005 O O . TYR A 1 121 ? 0.225 -13.172 4.848 1 96.75 121 TYR A O 1
ATOM 1013 N N . PHE A 1 122 ? 0.252 -14.672 3.158 1 97.88 122 PHE A N 1
ATOM 1014 C CA . PHE A 1 122 ? -0.138 -13.703 2.145 1 97.88 122 PHE A CA 1
ATOM 1015 C C . PHE A 1 122 ? -1.469 -14.086 1.51 1 97.88 122 PHE A C 1
ATOM 1017 O O . PHE A 1 122 ? -1.916 -13.445 0.557 1 97.88 122 PHE A O 1
ATOM 1024 N N . LYS A 1 123 ? -2.137 -15.164 2.068 1 97.56 123 LYS A N 1
ATOM 1025 C CA . LYS A 1 123 ? -3.449 -15.609 1.605 1 97.56 123 LYS A CA 1
ATOM 1026 C C . LYS A 1 123 ? -4.547 -14.664 2.082 1 97.56 123 LYS A C 1
ATOM 1028 O O . LYS A 1 123 ? -4.562 -14.258 3.246 1 97.56 123 LYS A O 1
ATOM 1033 N N . GLY A 1 124 ? -5.434 -14.266 1.15 1 94.94 124 GLY A N 1
ATOM 1034 C CA . GLY A 1 124 ? -6.648 -13.586 1.564 1 94.94 124 GLY A CA 1
ATOM 1035 C C . GLY A 1 124 ? -7.672 -14.516 2.189 1 94.94 124 GLY A C 1
ATOM 1036 O O . GLY A 1 124 ? -7.539 -15.734 2.113 1 94.94 124 GLY A O 1
ATOM 1037 N N . PRO A 1 125 ? -8.648 -13.898 2.842 1 94.94 125 PRO A N 1
ATOM 1038 C CA . PRO A 1 125 ? -9.656 -14.711 3.525 1 94.94 125 PRO A CA 1
ATOM 1039 C C . PRO A 1 125 ? -10.375 -15.672 2.584 1 94.94 125 PRO A C 1
ATOM 1041 O O . PRO A 1 125 ? -10.719 -16.781 2.982 1 94.94 125 PRO A O 1
ATOM 1044 N N . GLU A 1 126 ? -10.586 -15.258 1.354 1 95.25 126 GLU A N 1
ATOM 1045 C CA . GLU A 1 126 ? -11.305 -16.109 0.412 1 95.25 126 GLU A CA 1
ATOM 1046 C C . GLU A 1 126 ? -10.57 -17.438 0.192 1 95.25 126 GLU A C 1
ATOM 1048 O O . GLU A 1 126 ? -11.203 -18.484 0.087 1 95.25 126 GLU A O 1
ATOM 1053 N N . LEU A 1 127 ? -9.281 -17.375 0.104 1 97.19 127 LEU A N 1
ATOM 1054 C CA . LEU A 1 127 ? -8.492 -18.578 -0.074 1 97.19 127 LEU A CA 1
ATOM 1055 C C . LEU A 1 127 ? -8.492 -19.422 1.199 1 97.19 127 LEU A C 1
ATOM 1057 O O . LEU A 1 127 ? -8.531 -20.656 1.137 1 97.19 127 LEU A O 1
ATOM 1061 N N . LEU A 1 128 ? -8.438 -18.781 2.299 1 97.12 128 LEU A N 1
ATOM 1062 C CA . LEU A 1 128 ? -8.352 -19.469 3.582 1 97.12 128 LEU A CA 1
ATOM 1063 C C . LEU A 1 128 ? -9.625 -20.25 3.871 1 97.12 128 LEU A C 1
ATOM 1065 O O . LEU A 1 128 ? -9.602 -21.234 4.617 1 97.12 128 LEU A O 1
ATOM 1069 N N . ILE A 1 129 ? -10.719 -19.859 3.312 1 96.31 129 ILE A N 1
ATOM 1070 C CA . ILE A 1 129 ? -11.969 -20.578 3.541 1 96.31 129 ILE A CA 1
ATOM 1071 C C . ILE A 1 129 ? -12.367 -21.344 2.277 1 96.31 129 ILE A C 1
ATOM 1073 O O . ILE A 1 129 ? -13.547 -21.656 2.08 1 96.31 129 ILE A O 1
ATOM 1077 N N . ASP A 1 130 ? -11.508 -21.391 1.317 1 96.94 130 ASP A N 1
ATOM 1078 C CA . ASP A 1 130 ? -11.547 -22.312 0.177 1 96.94 130 ASP A CA 1
ATOM 1079 C C . ASP A 1 130 ? -12.57 -21.844 -0.859 1 96.94 130 ASP A C 1
ATOM 1081 O O . ASP A 1 130 ? -13.227 -22.672 -1.501 1 96.94 130 ASP A O 1
ATOM 1085 N N . LEU A 1 131 ? -12.758 -20.594 -0.944 1 96.94 131 LEU A N 1
ATOM 1086 C CA . LEU A 1 131 ? -13.562 -20.094 -2.049 1 96.94 131 LEU A CA 1
ATOM 1087 C C . LEU A 1 131 ? -12.781 -20.141 -3.359 1 96.94 131 LEU A C 1
ATOM 1089 O O . LEU A 1 131 ? -11.664 -19.625 -3.441 1 96.94 131 LEU A O 1
ATOM 1093 N N . GLN A 1 132 ? -13.383 -20.594 -4.422 1 97.94 132 GLN A N 1
ATOM 1094 C CA . GLN A 1 132 ? -12.656 -20.906 -5.652 1 97.94 132 GLN A CA 1
ATOM 1095 C C . GLN A 1 132 ? -12.93 -19.875 -6.73 1 97.94 132 GLN A C 1
ATOM 1097 O O . GLN A 1 132 ? -12.367 -19.938 -7.828 1 97.94 132 GLN A O 1
ATOM 1102 N N . ASP A 1 133 ? -13.766 -18.891 -6.441 1 96.81 133 ASP A N 1
ATOM 1103 C CA . ASP A 1 133 ? -14.164 -17.938 -7.469 1 96.81 133 ASP A CA 1
ATOM 1104 C C . ASP A 1 133 ? -13.398 -16.625 -7.324 1 96.81 133 ASP A C 1
ATOM 1106 O O . ASP A 1 133 ? -13.906 -15.562 -7.684 1 96.81 133 ASP A O 1
ATOM 1110 N N . TYR A 1 134 ? -12.203 -16.719 -6.844 1 96.38 134 TYR A N 1
ATOM 1111 C CA . TYR A 1 134 ? -11.398 -15.516 -6.66 1 96.38 134 TYR A CA 1
ATOM 1112 C C . TYR A 1 134 ? -10.922 -14.969 -8 1 96.38 134 TYR A C 1
ATOM 1114 O O . TYR A 1 134 ? -11.078 -15.625 -9.039 1 96.38 134 TYR A O 1
ATOM 1122 N N . ASP A 1 135 ? -10.445 -13.664 -7.934 1 96.5 135 ASP A N 1
ATOM 1123 C CA . ASP A 1 135 ? -9.945 -12.961 -9.109 1 96.5 135 ASP A CA 1
ATOM 1124 C C . ASP A 1 135 ? -8.641 -12.227 -8.797 1 96.5 135 ASP A C 1
ATOM 1126 O O . ASP A 1 135 ? -7.852 -12.688 -7.973 1 96.5 135 ASP A O 1
ATOM 1130 N N . TYR A 1 136 ? -8.336 -11.125 -9.5 1 96 136 TYR A N 1
ATOM 1131 C CA . TYR A 1 136 ? -7.098 -10.367 -9.398 1 96 136 TYR A CA 1
ATOM 1132 C C . TYR A 1 136 ? -6.898 -9.836 -7.98 1 96 136 TYR A C 1
ATOM 1134 O O . TYR A 1 136 ? -5.789 -9.461 -7.602 1 96 136 TYR A O 1
ATOM 1142 N N . SER A 1 137 ? -8.031 -9.828 -7.211 1 95.56 137 SER A N 1
ATOM 1143 C CA . SER A 1 137 ? -7.973 -9.242 -5.875 1 95.56 137 SER A CA 1
ATOM 1144 C C . SER A 1 137 ? -7.02 -10.016 -4.973 1 95.56 137 SER A C 1
ATOM 1146 O O . SER A 1 137 ? -6.453 -9.453 -4.035 1 95.56 137 SER A O 1
ATOM 1148 N N . LEU A 1 138 ? -6.84 -11.219 -5.344 1 96.75 138 LEU A N 1
ATOM 1149 C CA . LEU A 1 138 ? -5.922 -12.062 -4.582 1 96.75 138 LEU A CA 1
ATOM 1150 C C . LEU A 1 138 ? -4.516 -11.477 -4.582 1 96.75 138 LEU A C 1
ATOM 1152 O O . LEU A 1 138 ? -3.857 -11.422 -3.543 1 96.75 138 LEU A O 1
ATOM 1156 N N . ASP A 1 139 ? -4.062 -11 -5.711 1 98.06 139 ASP A N 1
ATOM 1157 C CA . ASP A 1 139 ? -2.73 -10.414 -5.852 1 98.06 139 ASP A CA 1
ATOM 1158 C C . ASP A 1 139 ? -2.613 -9.117 -5.051 1 98.06 139 ASP A C 1
ATOM 1160 O O . ASP A 1 139 ? -1.581 -8.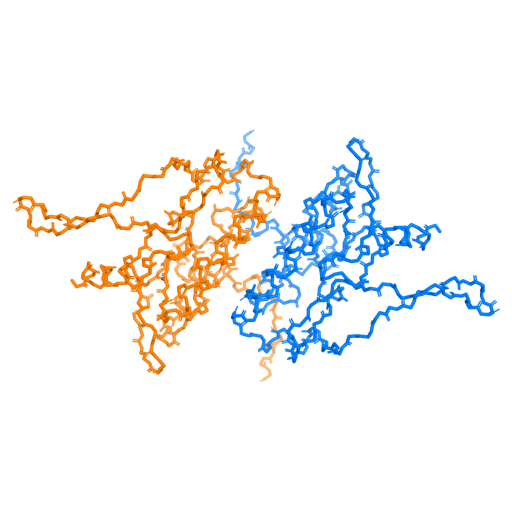859 -4.426 1 98.06 139 ASP A O 1
ATOM 1164 N N . MET A 1 140 ? -3.668 -8.375 -5.035 1 97.38 140 MET A N 1
ATOM 1165 C CA . MET A 1 140 ? -3.65 -7.094 -4.332 1 97.38 140 MET A CA 1
ATOM 1166 C C . MET A 1 140 ? -3.666 -7.305 -2.822 1 97.38 140 MET A C 1
ATOM 1168 O O . MET A 1 140 ? -3.031 -6.551 -2.082 1 97.38 140 MET A O 1
ATOM 1172 N N . TRP A 1 141 ? -4.445 -8.336 -2.4 1 97.19 141 TRP A N 1
ATOM 1173 C CA . TRP A 1 141 ? -4.398 -8.68 -0.984 1 97.19 141 TRP A CA 1
ATOM 1174 C C . TRP A 1 141 ? -2.975 -9.016 -0.553 1 97.19 141 TRP A C 1
ATOM 1176 O O . TRP A 1 141 ? -2.477 -8.477 0.438 1 97.19 141 TRP A O 1
ATOM 1186 N N . SER A 1 142 ? -2.342 -9.812 -1.303 1 98.25 142 SER A N 1
ATOM 1187 C CA . SER A 1 142 ? -0.976 -10.211 -0.979 1 98.25 142 SER A CA 1
ATOM 1188 C C . SER A 1 142 ? -0.026 -9.023 -1.009 1 98.25 142 SER A C 1
ATOM 1190 O O . SER A 1 142 ? 0.866 -8.906 -0.166 1 98.25 142 SER A O 1
ATOM 1192 N N . LEU A 1 143 ? -0.222 -8.133 -1.985 1 98.12 143 LEU A N 1
ATOM 1193 C CA . LEU A 1 143 ? 0.568 -6.91 -2.021 1 98.12 143 LEU A CA 1
ATOM 1194 C C . LEU A 1 143 ? 0.333 -6.074 -0.768 1 98.12 143 LEU A C 1
ATOM 1196 O O . LEU A 1 143 ? 1.277 -5.523 -0.2 1 98.12 143 LEU A O 1
ATOM 1200 N N . GLY A 1 144 ? -0.96 -5.957 -0.386 1 96.38 144 GLY A N 1
ATOM 1201 C CA . GLY A 1 144 ? -1.278 -5.246 0.841 1 96.38 144 GLY A CA 1
ATOM 1202 C C . GLY A 1 144 ? -0.547 -5.789 2.055 1 96.38 144 GLY A C 1
ATOM 1203 O O . GLY A 1 144 ? -0.014 -5.023 2.859 1 96.38 144 GLY A O 1
ATOM 1204 N N . CYS A 1 145 ? -0.486 -7.074 2.162 1 96.69 145 CYS A N 1
ATOM 1205 C CA . CYS A 1 145 ? 0.239 -7.711 3.256 1 96.69 145 CYS A CA 1
ATOM 1206 C C . CYS A 1 145 ? 1.721 -7.359 3.205 1 96.69 145 CYS A C 1
ATOM 1208 O O . CYS A 1 145 ? 2.318 -7.02 4.227 1 96.69 145 CYS A O 1
ATOM 1210 N N . MET A 1 146 ? 2.297 -7.441 1.999 1 96.94 146 MET A N 1
ATOM 1211 C CA . MET A 1 146 ? 3.717 -7.145 1.833 1 96.94 146 MET A CA 1
ATOM 1212 C C . MET A 1 146 ? 4.012 -5.688 2.176 1 96.94 146 MET A C 1
ATOM 1214 O O . MET A 1 146 ? 4.973 -5.395 2.889 1 96.94 146 MET A O 1
ATOM 1218 N N . PHE A 1 147 ? 3.213 -4.84 1.653 1 96.06 147 PHE A N 1
ATOM 1219 C CA . PHE A 1 147 ? 3.377 -3.412 1.904 1 96.06 147 PHE A CA 1
ATOM 1220 C C . PHE A 1 147 ? 3.27 -3.109 3.395 1 96.06 147 PHE A C 1
ATOM 1222 O O . PHE A 1 147 ? 4.105 -2.393 3.949 1 96.06 147 PHE A O 1
ATOM 1229 N N . ALA A 1 148 ? 2.25 -3.629 3.994 1 94.19 148 ALA A N 1
ATOM 1230 C CA . ALA A 1 148 ? 2.09 -3.459 5.434 1 94.19 148 ALA A CA 1
ATOM 1231 C C . ALA A 1 148 ? 3.324 -3.953 6.184 1 94.19 148 ALA A C 1
ATOM 1233 O O . ALA A 1 148 ? 3.803 -3.289 7.109 1 94.19 148 ALA A O 1
ATOM 1234 N N . GLY A 1 149 ? 3.82 -5.09 5.785 1 94.25 149 GLY A N 1
ATOM 1235 C CA . GLY A 1 149 ? 5.023 -5.609 6.41 1 94.25 149 GLY A CA 1
ATOM 1236 C C . GLY A 1 149 ? 6.203 -4.66 6.316 1 94.25 149 GLY A C 1
ATOM 1237 O O . GLY A 1 149 ? 6.945 -4.484 7.285 1 94.25 149 GLY A O 1
ATOM 1238 N N . MET A 1 150 ? 6.383 -4.047 5.211 1 94.69 150 MET A N 1
ATOM 1239 C CA . MET A 1 150 ? 7.504 -3.143 4.977 1 94.69 150 MET A CA 1
ATOM 1240 C C . MET A 1 150 ? 7.336 -1.854 5.777 1 94.69 150 MET A C 1
ATOM 1242 O O . MET A 1 150 ? 8.266 -1.408 6.445 1 94.69 150 MET A O 1
ATOM 1246 N N . ILE A 1 151 ? 6.141 -1.321 5.688 1 92.94 151 ILE A N 1
ATOM 1247 C CA . ILE A 1 151 ? 5.891 -0.019 6.293 1 92.94 151 ILE A CA 1
ATOM 1248 C C . ILE A 1 151 ? 5.871 -0.154 7.816 1 92.94 151 ILE A C 1
ATOM 1250 O O . ILE A 1 151 ? 6.379 0.715 8.531 1 92.94 151 ILE A O 1
ATOM 1254 N N . PHE A 1 152 ? 5.352 -1.269 8.312 1 89.38 152 PHE A N 1
ATOM 1255 C CA . PHE A 1 152 ? 5.195 -1.427 9.75 1 89.38 152 PHE A CA 1
ATOM 1256 C C . PHE A 1 152 ? 6.324 -2.268 10.328 1 89.38 152 PHE A C 1
ATOM 1258 O O . PHE A 1 152 ? 6.316 -2.594 11.523 1 89.38 152 PHE A O 1
ATOM 1265 N N . ARG A 1 153 ? 7.32 -2.668 9.469 1 88.5 153 ARG A N 1
ATOM 1266 C CA . ARG A 1 153 ? 8.523 -3.398 9.852 1 88.5 153 ARG A CA 1
ATOM 1267 C C . ARG A 1 153 ? 8.18 -4.668 10.617 1 88.5 153 ARG A C 1
ATOM 1269 O O . ARG A 1 153 ? 8.75 -4.941 11.672 1 88.5 153 ARG A O 1
ATOM 1276 N N . LYS A 1 154 ? 7.219 -5.34 10.078 1 87.94 154 LYS A N 1
ATOM 1277 C CA . LYS A 1 154 ? 6.73 -6.617 10.594 1 87.94 154 LYS A CA 1
ATOM 1278 C C . LYS A 1 154 ? 6.547 -7.629 9.461 1 87.94 154 LYS A C 1
ATOM 1280 O O . LYS A 1 154 ? 5.52 -7.629 8.781 1 87.94 154 LYS A O 1
ATOM 1285 N N . GLU A 1 155 ? 7.477 -8.586 9.258 1 87.44 155 GLU A N 1
ATOM 1286 C CA . GLU A 1 155 ? 7.41 -9.547 8.164 1 87.44 155 GLU A CA 1
ATOM 1287 C C . GLU A 1 155 ? 7.445 -10.977 8.688 1 87.44 155 GLU A C 1
ATOM 1289 O O . GLU A 1 155 ? 8.406 -11.383 9.352 1 87.44 155 GLU A O 1
ATOM 1294 N N . PRO A 1 156 ? 6.316 -11.781 8.32 1 92.56 156 PRO A N 1
ATOM 1295 C CA . PRO A 1 156 ? 5.086 -11.391 7.621 1 92.56 156 PRO A CA 1
ATOM 1296 C C . PRO A 1 156 ? 4.137 -10.586 8.516 1 92.56 156 PRO A C 1
ATOM 1298 O O . PRO A 1 156 ? 4.199 -10.695 9.742 1 92.56 156 PRO A O 1
ATOM 1301 N N . PHE A 1 157 ? 3.293 -9.828 7.871 1 92.62 157 PHE A N 1
ATOM 1302 C CA . PHE A 1 157 ? 2.396 -8.938 8.602 1 92.62 157 PHE A CA 1
ATOM 1303 C C . PHE A 1 157 ? 1.359 -9.734 9.383 1 92.62 157 PHE A C 1
ATOM 1305 O O . PHE A 1 157 ? 1.072 -9.43 10.539 1 92.62 157 PHE A O 1
ATOM 1312 N N . PHE A 1 158 ? 0.719 -10.633 8.773 1 92.69 158 PHE A N 1
ATOM 1313 C CA . PHE A 1 158 ? -0.102 -11.625 9.453 1 92.69 158 PHE A CA 1
ATOM 1314 C C . PHE A 1 158 ? 0.641 -12.953 9.57 1 92.69 158 PHE A C 1
ATOM 1316 O O . PHE A 1 158 ? 1.058 -13.531 8.562 1 92.69 158 PHE A O 1
ATOM 1323 N N . TYR A 1 159 ? 0.774 -13.398 10.781 1 94 159 TYR A N 1
ATOM 1324 C CA . TYR A 1 159 ? 1.562 -14.609 11.016 1 94 159 TYR A CA 1
ATOM 1325 C C . TYR A 1 159 ? 0.739 -15.664 11.742 1 94 159 TYR A C 1
ATOM 1327 O O . TYR A 1 159 ? 0.798 -15.773 12.969 1 94 159 TYR A O 1
ATOM 1335 N N . GLY A 1 160 ? -0.002 -16.406 10.984 1 94.56 160 GLY A N 1
ATOM 1336 C CA . GLY A 1 160 ? -0.755 -17.516 11.531 1 94.56 160 GLY A CA 1
ATOM 1337 C C . GLY A 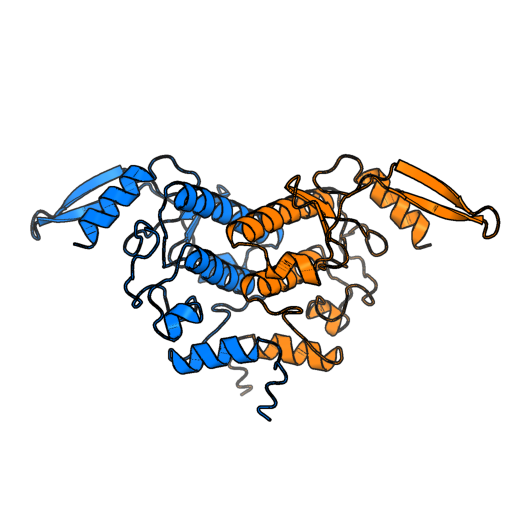1 160 ? -0.02 -18.844 11.438 1 94.56 160 GLY A C 1
ATOM 1338 O O . GLY A 1 160 ? 0.696 -19.094 10.461 1 94.56 160 GLY A O 1
ATOM 1339 N N . HIS A 1 161 ? -0.204 -19.75 12.352 1 95.62 161 HIS A N 1
ATOM 1340 C CA . HIS A 1 161 ? 0.499 -21.031 12.391 1 95.62 161 HIS A CA 1
ATOM 1341 C C . HIS A 1 161 ? -0.163 -22.047 11.461 1 95.62 161 HIS A C 1
ATOM 1343 O O . HIS A 1 161 ? 0.447 -23.047 11.109 1 95.62 161 HIS A O 1
ATOM 1349 N N . ASP A 1 162 ? -1.372 -21.844 11.188 1 96.19 162 ASP A N 1
ATOM 1350 C CA . ASP A 1 162 ? -2.145 -22.578 10.195 1 96.19 162 ASP A CA 1
ATOM 1351 C C . ASP A 1 162 ? -3.238 -21.703 9.586 1 96.19 162 ASP A C 1
ATOM 1353 O O . ASP A 1 162 ? -3.354 -20.531 9.922 1 96.19 162 ASP A O 1
ATOM 1357 N N . ASN A 1 163 ? -4.008 -22.219 8.641 1 95.44 163 ASN A N 1
ATOM 1358 C CA . ASN A 1 163 ? -4.992 -21.422 7.918 1 95.44 163 ASN A CA 1
ATOM 1359 C C . ASN A 1 163 ? -6.031 -20.828 8.867 1 95.44 163 ASN A C 1
ATOM 1361 O O . ASN A 1 163 ? -6.434 -19.672 8.703 1 95.44 163 ASN A O 1
ATOM 1365 N N . ASN A 1 164 ? -6.461 -21.641 9.789 1 95.69 164 ASN A N 1
ATOM 1366 C CA . ASN A 1 164 ? -7.457 -21.141 10.734 1 95.69 164 ASN A CA 1
ATOM 1367 C C . ASN A 1 164 ? -6.898 -20.016 11.594 1 95.69 164 ASN A C 1
ATOM 1369 O O . ASN A 1 164 ? -7.562 -18.984 11.789 1 95.69 164 ASN A O 1
ATOM 1373 N N . ASP A 1 165 ? -5.727 -20.25 12.062 1 95.88 165 ASP A N 1
ATOM 1374 C CA . ASP A 1 165 ? -5.098 -19.203 12.875 1 95.88 165 ASP A CA 1
ATOM 1375 C C . ASP A 1 165 ? -4.824 -17.953 12.055 1 95.88 165 ASP A C 1
ATOM 1377 O O . ASP A 1 165 ? -4.949 -16.828 12.562 1 95.88 165 ASP A O 1
ATOM 1381 N N . GLN A 1 166 ? -4.426 -18.109 10.828 1 95.75 166 GLN A N 1
ATOM 1382 C CA . GLN A 1 166 ? -4.219 -16.984 9.922 1 95.75 166 GLN A CA 1
ATOM 1383 C C . GLN A 1 166 ? -5.496 -16.172 9.773 1 95.75 166 GLN A C 1
ATOM 1385 O O . GLN A 1 166 ? -5.457 -14.938 9.82 1 95.75 166 GLN A O 1
ATOM 1390 N N . LEU A 1 167 ? -6.609 -16.891 9.602 1 94.69 167 LEU A N 1
ATOM 1391 C CA . LEU A 1 167 ? -7.906 -16.25 9.477 1 94.69 167 LEU A CA 1
ATOM 1392 C C . LEU A 1 167 ? -8.234 -15.445 10.734 1 94.69 167 LEU A C 1
ATOM 1394 O O . LEU A 1 167 ? -8.766 -14.336 10.648 1 94.69 167 LEU A O 1
ATOM 1398 N N . VAL A 1 168 ? -7.883 -15.938 11.883 1 91.88 168 VAL A N 1
ATOM 1399 C CA . VAL A 1 168 ? -8.141 -15.273 13.156 1 91.88 168 VAL A CA 1
ATOM 1400 C C . VAL A 1 168 ? -7.309 -13.992 13.242 1 91.88 168 VAL A C 1
ATOM 1402 O O . VAL A 1 168 ? -7.82 -12.945 13.648 1 91.88 168 VAL A O 1
ATOM 1405 N N . LYS A 1 169 ? -6.023 -14.078 12.852 1 90.38 169 LYS A N 1
ATOM 1406 C CA . LYS A 1 169 ? -5.164 -12.898 12.867 1 90.38 169 LYS A CA 1
ATOM 1407 C C . LYS A 1 169 ? -5.73 -11.797 11.984 1 90.38 169 LYS A C 1
ATOM 1409 O O . LYS A 1 169 ? -5.727 -10.617 12.359 1 90.38 169 LYS A O 1
ATOM 1414 N N . ILE A 1 170 ? -6.223 -12.188 10.836 1 91.06 170 ILE A N 1
ATOM 1415 C CA . ILE A 1 170 ? -6.789 -11.234 9.891 1 91.06 170 ILE A CA 1
ATOM 1416 C C . ILE A 1 170 ? -8.062 -10.625 10.469 1 91.06 170 ILE A C 1
ATOM 1418 O O . ILE A 1 170 ? -8.25 -9.406 10.43 1 91.06 170 ILE A O 1
ATOM 1422 N N . ALA A 1 171 ? -8.945 -11.461 11.07 1 86.88 171 ALA A N 1
ATOM 1423 C CA . ALA A 1 171 ? -10.219 -11.023 11.625 1 86.88 171 ALA A CA 1
ATOM 1424 C C . ALA A 1 171 ? -10.008 -10.062 12.789 1 86.88 171 ALA A C 1
ATOM 1426 O O . ALA A 1 171 ? -10.797 -9.133 12.984 1 86.88 171 ALA A O 1
ATOM 1427 N N . LYS A 1 172 ? -9.016 -10.266 13.586 1 81.81 172 LYS A N 1
ATOM 1428 C CA . LYS A 1 172 ? -8.711 -9.398 14.727 1 81.81 172 LYS A CA 1
ATOM 1429 C C . LYS A 1 172 ? -8.32 -8 14.258 1 81.81 172 LYS A C 1
ATOM 1431 O O . LYS A 1 172 ? -8.516 -7.023 14.984 1 81.81 172 LYS A O 1
ATOM 1436 N N . ALA A 1 173 ? -7.805 -8.023 13.117 1 73.31 173 ALA A N 1
ATOM 1437 C CA . ALA A 1 173 ? -7.441 -6.715 12.57 1 73.31 173 ALA A CA 1
ATOM 1438 C C . ALA A 1 173 ? -8.672 -5.98 12.039 1 73.31 173 ALA A C 1
ATOM 1440 O O . ALA A 1 173 ? -8.648 -4.758 11.875 1 73.31 173 ALA A O 1
ATOM 1441 N N . GLN A 1 174 ? -9.812 -6.641 11.805 1 62.16 174 GLN A N 1
ATOM 1442 C CA . GLN A 1 174 ? -11.047 -6.047 11.289 1 62.16 174 GLN A CA 1
ATOM 1443 C C . GLN A 1 174 ? -11.93 -5.543 12.43 1 62.16 174 GLN A C 1
ATOM 1445 O O . GLN A 1 174 ? -11.969 -6.141 13.508 1 62.16 174 GLN A O 1
ATOM 1450 N N . PRO A 1 175 ? -12.422 -4.27 12.281 1 51.94 175 PRO A N 1
ATOM 1451 C CA . PRO A 1 175 ? -13.328 -3.811 13.344 1 51.94 175 PRO A CA 1
ATOM 1452 C C . PRO A 1 175 ? -14.484 -4.777 13.586 1 51.94 175 PRO A C 1
ATOM 1454 O O . PRO A 1 175 ? -14.961 -5.43 12.656 1 51.94 175 PRO A O 1
ATOM 1457 N N . LYS A 1 176 ? -14.664 -5.188 14.977 1 44.03 176 LYS A N 1
ATOM 1458 C CA . LYS A 1 176 ? -15.82 -5.992 15.367 1 44.03 176 LYS A CA 1
ATOM 1459 C C . LYS A 1 176 ? -17.109 -5.418 14.797 1 44.03 176 LYS A C 1
ATOM 1461 O O . LYS A 1 176 ? -17.438 -4.25 15.023 1 44.03 176 LYS A O 1
ATOM 1466 N N . THR A 1 177 ? -17.609 -5.641 13.648 1 36.91 177 THR A N 1
ATOM 1467 C CA . THR A 1 177 ? -19.031 -5.406 13.461 1 36.91 177 THR A CA 1
ATOM 1468 C C . THR A 1 177 ? -19.844 -6.066 14.57 1 36.91 177 THR A C 1
ATOM 1470 O O . THR A 1 177 ? -19.453 -7.102 15.102 1 36.91 177 THR A O 1
ATOM 1473 N N . LEU A 1 178 ? -20.891 -5.258 15.117 1 32.28 178 LEU A N 1
ATOM 1474 C CA . LEU A 1 178 ? -22.078 -5.625 15.891 1 32.28 178 LEU A CA 1
ATOM 1475 C C . LEU A 1 178 ? -22.734 -6.879 15.32 1 32.28 178 LEU A C 1
ATOM 1477 O O . LEU A 1 178 ? -23.516 -6.797 14.367 1 32.28 178 LEU A O 1
ATOM 1481 N N . VAL A 1 179 ? -22.312 -7.84 14.898 1 28.8 179 VAL A N 1
ATOM 1482 C CA . VAL A 1 179 ? -23.266 -8.93 14.68 1 28.8 179 VAL A CA 1
ATOM 1483 C C . VAL A 1 179 ? -23.875 -9.344 16.016 1 28.8 179 VAL A C 1
ATOM 1485 O O . VAL A 1 179 ? -23.219 -9.984 16.844 1 28.8 179 VAL A O 1
ATOM 1488 N N . GLN A 1 180 ? -24.516 -8.422 16.75 1 25.45 180 GLN A N 1
ATOM 1489 C CA . GLN A 1 180 ? -25.609 -8.961 17.547 1 25.45 180 GLN A CA 1
ATOM 1490 C C . GLN A 1 180 ? -26.531 -9.828 16.703 1 25.45 180 GLN A C 1
ATOM 1492 O O . GLN A 1 180 ? -27.188 -9.336 15.789 1 25.45 180 GLN A O 1
ATOM 1497 N N . ILE A 1 181 ? -26.156 -10.961 16.344 1 23.47 181 ILE A N 1
ATOM 1498 C CA . ILE A 1 181 ? -27.234 -11.938 16.188 1 23.47 181 ILE A CA 1
ATOM 1499 C C . ILE A 1 181 ? -28.234 -11.789 17.328 1 23.47 181 ILE A C 1
ATOM 1501 O O . ILE A 1 181 ? -27.875 -11.93 18.5 1 23.47 181 ILE A O 1
ATOM 1505 N N . HIS A 1 182 ? -29.094 -10.734 17.094 1 21.36 182 HIS A N 1
ATOM 1506 C CA . HIS A 1 182 ? -30.375 -11.086 17.672 1 21.36 182 HIS A CA 1
ATOM 1507 C C . HIS A 1 182 ? -31.016 -12.273 16.953 1 21.36 182 HIS A C 1
ATOM 1509 O O . HIS A 1 182 ? -30.859 -12.414 15.734 1 21.36 182 HIS A O 1
ATOM 1515 N N . MET B 1 1 ? -1.001 31.672 13.031 1 52.53 1 MET B N 1
ATOM 1516 C CA . MET B 1 1 ? 0.312 31.109 12.727 1 52.53 1 MET B CA 1
ATOM 1517 C C . MET B 1 1 ? 0.183 29.875 11.852 1 52.53 1 MET B C 1
ATOM 1519 O O . MET B 1 1 ? 0.907 29.719 10.867 1 52.53 1 MET B O 1
ATOM 1523 N N . GLY B 1 2 ? -1.047 29.234 11.938 1 81.31 2 GLY B N 1
ATOM 1524 C CA . GLY B 1 2 ? -1.248 28 11.18 1 81.31 2 GLY B CA 1
ATOM 1525 C C . GLY B 1 2 ? -1.603 28.25 9.727 1 81.31 2 GLY B C 1
ATOM 1526 O O . GLY B 1 2 ? -0.999 27.656 8.828 1 81.31 2 GLY B O 1
ATOM 1527 N N . ILE B 1 3 ? -2.207 29.469 9.438 1 87.81 3 ILE B N 1
ATOM 1528 C CA . ILE B 1 3 ? -2.74 29.672 8.094 1 87.81 3 ILE B CA 1
ATOM 1529 C C . ILE B 1 3 ? -1.651 30.234 7.191 1 87.81 3 ILE B C 1
ATOM 1531 O O . ILE B 1 3 ? -1.598 29.922 6 1 87.81 3 ILE B O 1
ATOM 1535 N N . LYS B 1 4 ? -0.758 31.109 7.703 1 89.88 4 LYS B N 1
ATOM 1536 C CA . LYS B 1 4 ? 0.338 31.656 6.91 1 89.88 4 LYS B CA 1
ATOM 1537 C C . LYS B 1 4 ? 1.269 30.562 6.418 1 89.88 4 LYS B C 1
ATOM 1539 O O . LYS B 1 4 ? 1.708 30.578 5.27 1 89.88 4 LYS B O 1
ATOM 1544 N N . ARG B 1 5 ? 1.585 29.688 7.289 1 92.44 5 ARG B N 1
ATOM 1545 C CA . ARG B 1 5 ? 2.412 28.547 6.906 1 92.44 5 ARG B CA 1
ATOM 1546 C C . ARG B 1 5 ? 1.717 27.703 5.844 1 92.44 5 ARG B C 1
ATOM 1548 O O . ARG B 1 5 ? 2.346 27.266 4.871 1 92.44 5 ARG B O 1
ATOM 1555 N N . GLU B 1 6 ? 0.46 27.453 6.051 1 93.94 6 GLU B N 1
ATOM 1556 C CA . GLU B 1 6 ? -0.323 26.688 5.086 1 93.94 6 GLU B CA 1
ATOM 1557 C C . GLU B 1 6 ? -0.283 27.328 3.705 1 93.94 6 GLU B C 1
ATOM 1559 O O . GLU B 1 6 ? -0.09 26.656 2.699 1 93.94 6 GLU B O 1
ATOM 1564 N N . ILE B 1 7 ? -0.408 28.625 3.686 1 93.25 7 ILE B N 1
ATOM 1565 C CA . ILE B 1 7 ? -0.391 29.359 2.428 1 93.25 7 ILE B CA 1
ATOM 1566 C C . ILE B 1 7 ? 0.976 29.219 1.763 1 93.25 7 ILE B C 1
ATOM 1568 O O . ILE B 1 7 ? 1.063 28.938 0.566 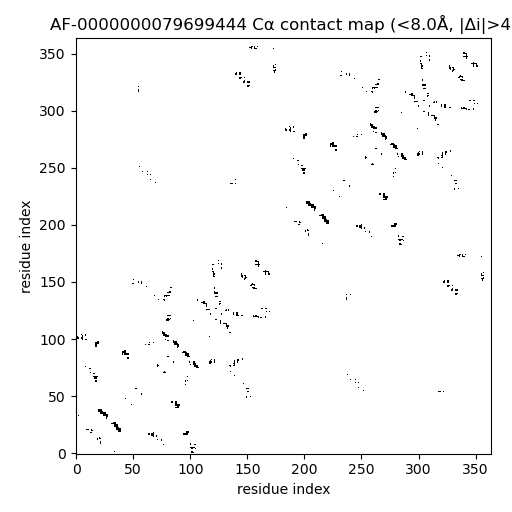1 93.25 7 ILE B O 1
ATOM 1572 N N . LYS B 1 8 ? 2 29.438 2.473 1 95 8 LYS B N 1
ATOM 1573 C CA . LYS B 1 8 ? 3.354 29.312 1.941 1 95 8 LYS B CA 1
ATOM 1574 C C . LYS B 1 8 ? 3.588 27.922 1.353 1 95 8 LYS B C 1
ATOM 1576 O O . LYS B 1 8 ? 4.141 27.797 0.258 1 95 8 LYS B O 1
ATOM 1581 N N . ILE B 1 9 ? 3.154 26.938 2.068 1 96.25 9 ILE B N 1
ATOM 1582 C CA . ILE B 1 9 ? 3.334 25.562 1.63 1 96.25 9 ILE B CA 1
ATOM 1583 C C . ILE B 1 9 ? 2.543 25.328 0.346 1 96.25 9 ILE B C 1
ATOM 1585 O O . ILE B 1 9 ? 3.066 24.75 -0.615 1 96.25 9 ILE B O 1
ATOM 1589 N N . LEU B 1 10 ? 1.327 25.797 0.291 1 95.94 10 LEU B N 1
ATOM 1590 C CA . LEU B 1 10 ? 0.49 25.625 -0.891 1 95.94 10 LEU B CA 1
ATOM 1591 C C . LEU B 1 10 ? 1.088 26.344 -2.094 1 95.94 10 LEU B C 1
ATOM 1593 O O . LEU B 1 10 ? 1.009 25.844 -3.221 1 95.94 10 LEU B O 1
ATOM 1597 N N . GLN B 1 11 ? 1.671 27.422 -1.848 1 94.88 11 GLN B N 1
ATOM 1598 C CA . GLN B 1 11 ? 2.328 28.156 -2.93 1 94.88 11 GLN B CA 1
ATOM 1599 C C . GLN B 1 11 ? 3.547 27.391 -3.443 1 94.88 11 GLN B C 1
ATOM 1601 O O . GLN B 1 11 ? 3.781 27.328 -4.652 1 94.88 11 GLN B O 1
ATOM 1606 N N . ASN B 1 12 ? 4.289 26.812 -2.598 1 95.31 12 ASN B N 1
ATOM 1607 C CA . ASN B 1 12 ? 5.445 26 -2.975 1 95.31 12 ASN B CA 1
ATOM 1608 C C . ASN B 1 12 ? 5.027 24.781 -3.783 1 95.31 12 ASN B C 1
ATOM 1610 O O . ASN B 1 12 ? 5.766 24.328 -4.664 1 95.31 12 ASN B O 1
ATOM 1614 N N . LEU B 1 13 ? 3.861 24.266 -3.516 1 96.75 13 LEU B N 1
ATOM 1615 C CA . LEU B 1 13 ? 3.438 23 -4.102 1 96.75 13 LEU B CA 1
ATOM 1616 C C . LEU B 1 13 ? 2.582 23.234 -5.344 1 96.75 13 LEU B C 1
ATOM 1618 O O . LEU B 1 13 ? 2.123 22.281 -5.973 1 96.75 13 LEU B O 1
ATOM 1622 N N . CYS B 1 14 ? 2.379 24.469 -5.668 1 93.88 14 CYS B N 1
ATOM 1623 C CA . CYS B 1 14 ? 1.521 24.812 -6.797 1 93.88 14 CYS B CA 1
ATOM 1624 C C . CYS B 1 14 ? 1.964 24.094 -8.062 1 93.88 14 CYS B C 1
ATOM 1626 O O . CYS B 1 14 ? 3.15 24.094 -8.398 1 93.88 14 CYS B O 1
ATOM 1628 N N . GLY B 1 15 ? 0.969 23.422 -8.711 1 94.44 15 GLY B N 1
ATOM 1629 C CA . GLY B 1 15 ? 1.244 22.734 -9.969 1 94.44 15 GLY B CA 1
ATOM 1630 C C . GLY B 1 15 ? 1.699 21.297 -9.789 1 94.44 15 GLY B C 1
ATOM 1631 O O . GLY B 1 15 ? 1.855 20.562 -10.766 1 94.44 15 GLY B O 1
ATOM 1632 N N . GLY B 1 16 ? 1.937 20.906 -8.57 1 97.25 16 GLY B N 1
ATOM 1633 C CA . GLY B 1 16 ? 2.34 19.531 -8.312 1 97.25 16 GLY B CA 1
ATOM 1634 C C . GLY B 1 16 ? 1.245 18.516 -8.609 1 97.25 16 GLY B C 1
ATOM 1635 O O . GLY B 1 16 ? 0.059 18.859 -8.562 1 97.25 16 GLY B O 1
ATOM 1636 N N . PRO B 1 17 ? 1.649 17.344 -8.93 1 98.5 17 PRO B N 1
ATOM 1637 C CA . PRO B 1 17 ? 0.66 16.312 -9.266 1 98.5 17 PRO B CA 1
ATOM 1638 C C . PRO B 1 17 ? -0.251 15.969 -8.086 1 98.5 17 PRO B C 1
ATOM 1640 O O . PRO B 1 17 ? 0.233 15.695 -6.984 1 98.5 17 PRO B O 1
ATOM 1643 N N . ASN B 1 18 ? -1.561 16 -8.312 1 98.62 18 ASN B N 1
ATOM 1644 C CA . ASN B 1 18 ? -2.6 15.508 -7.414 1 98.62 18 ASN B CA 1
ATOM 1645 C C . ASN B 1 18 ? -2.695 16.359 -6.145 1 98.62 18 ASN B C 1
ATOM 1647 O O . ASN B 1 18 ? -3.211 15.891 -5.125 1 98.62 18 ASN B O 1
ATOM 1651 N N . ILE B 1 19 ? -2.125 17.547 -6.184 1 98.44 19 ILE B N 1
ATOM 1652 C CA . ILE B 1 19 ? -2.27 18.531 -5.117 1 98.44 19 ILE B CA 1
ATOM 1653 C C . ILE B 1 19 ? -3.402 19.5 -5.457 1 98.44 19 ILE B C 1
ATOM 1655 O O . ILE B 1 19 ? -3.484 20 -6.578 1 98.44 19 ILE B O 1
ATOM 1659 N N . ILE B 1 20 ? -4.262 19.719 -4.551 1 98.25 20 ILE B N 1
ATOM 1660 C CA . ILE B 1 20 ? -5.367 20.641 -4.805 1 98.25 20 ILE B CA 1
ATOM 1661 C C . ILE B 1 20 ? -4.824 22.016 -5.164 1 98.25 20 ILE B C 1
ATOM 1663 O O . ILE B 1 20 ? -3.852 22.484 -4.562 1 98.25 20 ILE B O 1
ATOM 1667 N N . LYS B 1 21 ? -5.43 22.656 -6.047 1 97.5 21 LYS B N 1
ATOM 1668 C CA . LYS B 1 21 ? -4.961 23.953 -6.516 1 97.5 21 LYS B CA 1
ATOM 1669 C C . LYS B 1 21 ? -5.566 25.094 -5.688 1 97.5 21 LYS B C 1
ATOM 1671 O O . LYS B 1 21 ? -6.785 25.172 -5.527 1 97.5 21 LYS B O 1
ATOM 1676 N N . LEU B 1 22 ? -4.723 25.891 -5.133 1 96.69 22 LEU B N 1
ATOM 1677 C CA . LEU B 1 22 ? -5.141 27.141 -4.5 1 96.69 22 LEU B CA 1
ATOM 1678 C C . LEU B 1 22 ? -5.438 28.203 -5.547 1 96.69 22 LEU B C 1
ATOM 1680 O O . LEU B 1 22 ? -4.543 28.625 -6.285 1 96.69 22 LEU B O 1
ATOM 1684 N N . LEU B 1 23 ? -6.66 28.641 -5.602 1 96.25 23 LEU B N 1
ATOM 1685 C CA . LEU B 1 23 ? -7.066 29.578 -6.641 1 96.25 23 LEU B CA 1
ATOM 1686 C C . LEU B 1 23 ? -6.906 31.016 -6.164 1 96.25 23 LEU B C 1
ATOM 1688 O O . LEU B 1 23 ? -6.539 31.906 -6.949 1 96.25 23 LEU B O 1
ATOM 1692 N N . ASP B 1 24 ? -7.254 31.25 -4.832 1 94.94 24 ASP B N 1
ATOM 1693 C CA . ASP B 1 24 ? -7.199 32.625 -4.312 1 94.94 24 ASP B CA 1
ATOM 1694 C C . ASP B 1 24 ? -7.188 32.625 -2.783 1 94.94 24 ASP B C 1
ATOM 1696 O O . ASP B 1 24 ? -7.473 31.594 -2.154 1 94.94 24 ASP B O 1
ATOM 1700 N N . ILE B 1 25 ? -6.688 33.625 -2.232 1 92.75 25 ILE B N 1
ATOM 1701 C CA . ILE B 1 25 ? -6.762 33.906 -0.805 1 92.75 25 ILE B CA 1
ATOM 1702 C C . ILE B 1 25 ? -7.609 35.156 -0.572 1 92.75 25 ILE B C 1
ATOM 1704 O O . ILE B 1 25 ? -7.289 36.25 -1.075 1 92.75 25 ILE B O 1
ATOM 1708 N N . VAL B 1 26 ? -8.742 34.938 0.161 1 91.69 26 VAL B N 1
ATOM 1709 C CA . VAL B 1 26 ? -9.633 36.062 0.373 1 91.69 26 VAL B CA 1
ATOM 1710 C C . VAL B 1 26 ? -9.766 36.344 1.867 1 91.69 26 VAL B C 1
ATOM 1712 O O . VAL B 1 26 ? -9.422 35.5 2.697 1 91.69 26 VAL B O 1
ATOM 1715 N N . ARG B 1 27 ? -10.086 37.531 2.17 1 88.5 27 ARG B N 1
ATOM 1716 C CA . ARG B 1 27 ? -10.266 37.906 3.568 1 88.5 27 ARG B CA 1
ATOM 1717 C C . ARG B 1 27 ? -11.742 38.094 3.896 1 88.5 27 ARG B C 1
ATOM 1719 O O . ARG B 1 27 ? -12.477 38.719 3.121 1 88.5 27 ARG B O 1
ATOM 1726 N N . ASP B 1 28 ? -12.078 37.281 4.906 1 82.75 28 ASP B N 1
ATOM 1727 C CA . ASP B 1 28 ? -13.445 37.5 5.379 1 82.75 28 ASP B CA 1
ATOM 1728 C C . ASP B 1 28 ? -13.656 38.969 5.77 1 82.75 28 ASP B C 1
ATOM 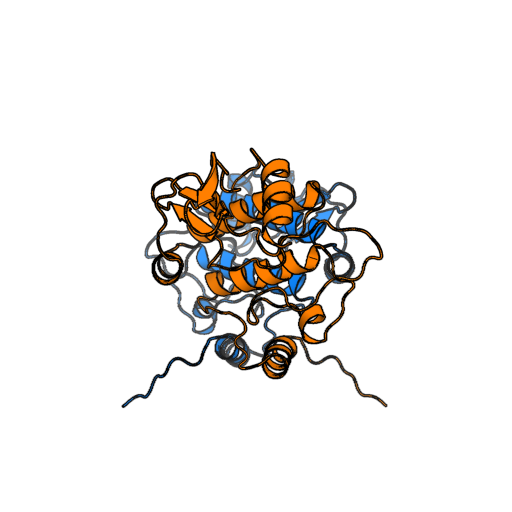1730 O O . ASP B 1 28 ? -12.797 39.594 6.414 1 82.75 28 ASP B O 1
ATOM 1734 N N . GLN B 1 29 ? -14.797 39.5 5.398 1 82.06 29 GLN B N 1
ATOM 1735 C CA . GLN B 1 29 ? -15.078 40.906 5.648 1 82.06 29 GLN B CA 1
ATOM 1736 C C . GLN B 1 29 ? -15.242 41.188 7.141 1 82.06 29 GLN B C 1
ATOM 1738 O O . GLN B 1 29 ? -14.836 42.219 7.633 1 82.06 29 GLN B O 1
ATOM 1743 N N . HIS B 1 30 ? -15.766 40.281 7.867 1 82.81 30 HIS B N 1
ATOM 1744 C CA . HIS B 1 30 ? -16.078 40.5 9.273 1 82.81 30 HIS B CA 1
ATOM 1745 C C . HIS B 1 30 ? -14.914 40.062 10.172 1 82.81 30 HIS B C 1
ATOM 1747 O O . HIS B 1 30 ? -14.445 40.844 10.992 1 82.81 30 HIS B O 1
ATOM 1753 N N . SER B 1 31 ? -14.297 38.938 10.008 1 78.75 31 SER B N 1
ATOM 1754 C CA . SER B 1 31 ? -13.281 38.375 10.898 1 78.75 31 SER B CA 1
ATOM 1755 C C . SER B 1 31 ? -11.875 38.781 10.445 1 78.75 31 SER B C 1
ATOM 1757 O O . SER B 1 31 ? -10.914 38.656 11.203 1 78.75 31 SER B O 1
ATOM 1759 N N . LYS B 1 32 ? -11.812 39.312 9.336 1 81.31 32 LYS B N 1
ATOM 1760 C CA . LYS B 1 32 ? -10.539 39.688 8.711 1 81.31 32 LYS B CA 1
ATOM 1761 C C . LYS B 1 32 ? -9.625 38.469 8.594 1 81.31 32 LYS B C 1
ATOM 1763 O O . LYS B 1 32 ? -8.445 38.594 8.281 1 81.31 32 LYS B O 1
ATOM 1768 N N . ALA B 1 33 ? -10.195 37.312 8.922 1 81.88 33 ALA B N 1
ATOM 1769 C CA . ALA B 1 33 ? -9.414 36.094 8.773 1 81.88 33 ALA B CA 1
ATOM 1770 C C . ALA B 1 33 ? -9.32 35.656 7.312 1 81.88 33 ALA B C 1
ATOM 1772 O O . ALA B 1 33 ? -10.289 35.781 6.562 1 81.88 33 ALA B O 1
ATOM 1773 N N . PRO B 1 34 ? -8.109 35.25 6.883 1 88.12 34 PRO B N 1
ATOM 1774 C CA . PRO B 1 34 ? -7.988 34.781 5.504 1 88.12 34 PRO B CA 1
ATOM 1775 C C . PRO B 1 34 ? -8.758 33.469 5.25 1 88.12 34 PRO B C 1
ATOM 1777 O O . PRO B 1 34 ? -8.844 32.625 6.137 1 88.12 34 PRO B O 1
ATOM 1780 N N . SER B 1 35 ? -9.438 33.469 4.094 1 89.88 35 SER B N 1
ATOM 1781 C CA . SER B 1 35 ? -10.078 32.25 3.582 1 89.88 35 SER B CA 1
ATOM 1782 C C . SER B 1 35 ? -9.414 31.781 2.295 1 89.88 35 SER B C 1
ATOM 1784 O O . SER B 1 35 ? -9.062 32.594 1.435 1 89.88 35 SER B O 1
ATOM 1786 N N . LEU B 1 36 ? -9.148 30.531 2.229 1 93.5 36 LEU B N 1
ATOM 1787 C CA . LEU B 1 36 ? -8.516 29.938 1.053 1 93.5 36 LEU B CA 1
ATOM 1788 C C . LEU B 1 36 ? -9.562 29.422 0.076 1 93.5 36 LEU B C 1
ATOM 1790 O O . LEU B 1 36 ? -10.523 28.766 0.483 1 93.5 36 LEU B O 1
ATOM 1794 N N . VAL B 1 37 ? -9.453 29.781 -1.225 1 95.25 37 VAL B N 1
ATOM 1795 C CA . VAL B 1 37 ? -10.32 29.312 -2.295 1 95.25 37 VAL B CA 1
ATOM 1796 C C . VAL B 1 37 ? -9.586 28.281 -3.145 1 95.25 37 VAL B C 1
ATOM 1798 O O . VAL B 1 37 ? -8.516 28.562 -3.682 1 95.25 37 VAL B O 1
ATOM 1801 N N . PHE B 1 38 ? -10.18 27.062 -3.293 1 9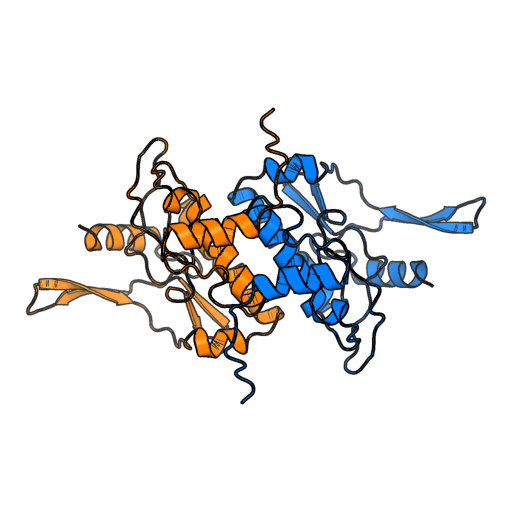7 38 PHE B N 1
ATOM 1802 C CA . PHE B 1 38 ? -9.531 25.969 -4.023 1 97 38 PHE B CA 1
ATOM 1803 C C . PHE B 1 38 ? -10.32 25.625 -5.277 1 97 38 PHE B C 1
ATOM 1805 O O . PHE B 1 38 ? -11.469 26.031 -5.43 1 97 38 PHE B O 1
ATOM 1812 N N . GLU B 1 39 ? -9.664 24.875 -6.16 1 98 39 GLU B N 1
ATOM 1813 C CA . GLU B 1 39 ? -10.375 24.328 -7.316 1 98 39 GLU B CA 1
ATOM 1814 C C . GLU B 1 39 ? -11.531 23.438 -6.883 1 98 39 GLU B C 1
ATOM 1816 O O . GLU B 1 39 ? -11.508 22.875 -5.789 1 98 39 GLU B O 1
ATOM 1821 N N . TYR B 1 40 ? -12.523 23.344 -7.824 1 97.81 40 TYR B N 1
ATOM 1822 C CA . TYR B 1 40 ? -13.648 22.453 -7.566 1 97.81 40 TYR B CA 1
ATOM 1823 C C . TYR B 1 40 ? -13.289 21.016 -7.902 1 97.81 40 TYR B C 1
ATOM 1825 O O . TYR B 1 40 ? -12.68 20.734 -8.938 1 97.81 40 TYR B O 1
ATOM 1833 N N . VAL B 1 41 ? -13.617 20.141 -7.016 1 97.94 41 VAL B N 1
ATOM 1834 C CA . VAL B 1 41 ? -13.516 18.703 -7.246 1 97.94 41 VAL B CA 1
ATOM 1835 C C . VAL B 1 41 ? -14.867 18.047 -6.996 1 97.94 41 VAL B C 1
ATOM 1837 O O . VAL B 1 41 ? -15.477 18.234 -5.938 1 97.94 41 VAL B O 1
ATOM 1840 N N . ASN B 1 42 ? -15.398 17.328 -7.992 1 98.38 42 ASN B N 1
ATOM 1841 C CA . ASN B 1 42 ? -16.609 16.547 -7.781 1 98.38 42 ASN B CA 1
ATOM 1842 C C . ASN B 1 42 ? -16.359 15.32 -6.918 1 98.38 42 ASN B C 1
ATOM 1844 O O . ASN B 1 42 ? -16.422 14.195 -7.402 1 98.38 42 ASN B O 1
ATOM 1848 N N . ASN B 1 43 ? -16.234 15.555 -5.664 1 98.38 43 ASN B N 1
ATOM 1849 C CA . ASN B 1 43 ? -15.789 14.555 -4.695 1 98.38 43 ASN B CA 1
ATOM 1850 C C . ASN B 1 43 ? -16.953 13.672 -4.242 1 98.38 43 ASN B C 1
ATOM 1852 O O . ASN B 1 43 ? -18.062 14.148 -4.062 1 98.38 43 ASN B O 1
ATOM 1856 N N . THR B 1 44 ? -16.703 12.406 -4.082 1 98.12 44 THR B N 1
ATOM 1857 C CA . THR B 1 44 ? -17.578 11.492 -3.355 1 98.12 44 THR B CA 1
ATOM 1858 C C . THR B 1 44 ? -16.984 11.148 -1.99 1 98.12 44 THR B C 1
ATOM 1860 O O . THR B 1 44 ? -15.797 10.836 -1.885 1 98.12 44 THR B O 1
ATOM 1863 N N . ASP B 1 45 ? -17.781 11.219 -0.946 1 97.62 45 ASP B N 1
ATOM 1864 C CA . ASP B 1 45 ? -17.328 10.883 0.398 1 97.62 45 ASP B CA 1
ATOM 1865 C C . ASP B 1 45 ? -16.672 9.5 0.424 1 97.62 45 ASP B C 1
ATOM 1867 O O . ASP B 1 45 ? -17.188 8.555 -0.171 1 97.62 45 ASP B O 1
ATOM 1871 N N . PHE B 1 46 ? -15.5 9.422 1.112 1 97.12 46 PHE B N 1
ATOM 1872 C CA . PHE B 1 46 ? -14.727 8.188 1.08 1 97.12 46 PHE B CA 1
ATOM 1873 C C . PHE B 1 46 ? -15.508 7.039 1.706 1 97.12 46 PHE B C 1
ATOM 1875 O O . PHE B 1 46 ? -15.344 5.883 1.309 1 97.12 46 PHE B O 1
ATOM 1882 N N . LYS B 1 47 ? -16.391 7.262 2.693 1 96.25 47 LYS B N 1
ATOM 1883 C CA . LYS B 1 47 ? -17.188 6.219 3.334 1 96.25 47 LYS B CA 1
ATOM 1884 C C . LYS B 1 47 ? -18.141 5.559 2.338 1 96.25 47 LYS B C 1
ATOM 1886 O O . LYS B 1 47 ? -18.469 4.379 2.48 1 96.25 47 LYS B O 1
ATOM 1891 N N . VAL B 1 48 ? -18.516 6.328 1.367 1 97.31 48 VAL B N 1
ATOM 1892 C CA . VAL B 1 48 ? -19.406 5.836 0.32 1 97.31 48 VAL B CA 1
ATOM 1893 C C . VAL B 1 48 ? -18.594 5.23 -0.815 1 97.31 48 VAL B C 1
ATOM 1895 O O . VAL B 1 48 ? -18.906 4.152 -1.32 1 97.31 48 VAL B O 1
ATOM 1898 N N . LEU B 1 49 ? -17.531 5.875 -1.17 1 97.88 49 LEU B N 1
ATOM 1899 C CA . LEU B 1 49 ? -16.781 5.531 -2.373 1 97.88 49 LEU B CA 1
ATOM 1900 C C . LEU B 1 49 ? -15.891 4.32 -2.129 1 97.88 49 LEU B C 1
ATOM 1902 O O . LEU B 1 49 ? -15.867 3.387 -2.934 1 97.88 49 LEU B O 1
ATOM 1906 N N . TYR B 1 50 ? -15.117 4.297 -1.025 1 96.62 50 TYR B N 1
ATOM 1907 C CA . TYR B 1 50 ? -14.039 3.33 -0.838 1 96.62 50 TYR B CA 1
ATOM 1908 C C . TYR B 1 50 ? -14.57 1.903 -0.871 1 96.62 50 TYR B C 1
ATOM 1910 O O . TYR B 1 50 ? -13.984 1.031 -1.518 1 96.62 50 TYR B O 1
ATOM 1918 N N . PRO B 1 51 ? -15.781 1.661 -0.255 1 94.69 51 PRO B N 1
ATOM 1919 C CA . PRO B 1 51 ? -16.297 0.293 -0.301 1 94.69 51 PRO B CA 1
ATOM 1920 C C . PRO B 1 51 ? -16.672 -0.147 -1.713 1 94.69 51 PRO B C 1
ATOM 1922 O O . PRO B 1 51 ? -16.859 -1.34 -1.963 1 94.69 51 PRO B O 1
ATOM 1925 N N . THR B 1 52 ? -16.812 0.754 -2.635 1 96.69 52 THR B N 1
ATOM 1926 C CA . THR B 1 52 ? -17.25 0.429 -3.99 1 96.69 52 THR B CA 1
ATOM 1927 C C . THR B 1 52 ? -16.047 0.268 -4.918 1 96.69 52 THR B C 1
ATOM 1929 O O . THR B 1 52 ? -16.188 -0.177 -6.059 1 96.69 52 THR B O 1
ATOM 1932 N N . LEU B 1 53 ? -14.836 0.58 -4.484 1 96.69 53 LEU B N 1
ATOM 1933 C CA . LEU B 1 53 ? -13.648 0.561 -5.336 1 96.69 53 LEU B CA 1
ATOM 1934 C C . LEU B 1 53 ? -13.188 -0.87 -5.59 1 96.69 53 LEU B C 1
ATOM 1936 O O . LEU B 1 53 ? -13.164 -1.693 -4.672 1 96.69 53 LEU B O 1
ATOM 1940 N N . THR B 1 54 ? -12.914 -1.13 -6.871 1 94.81 54 THR B N 1
ATOM 1941 C CA . THR B 1 54 ? -12.273 -2.395 -7.223 1 94.81 54 THR B CA 1
ATOM 1942 C C . THR B 1 54 ? -10.789 -2.365 -6.871 1 94.81 54 THR B C 1
ATOM 1944 O O . THR B 1 54 ? -10.242 -1.312 -6.535 1 94.81 54 THR B O 1
ATOM 1947 N N . ASP B 1 55 ? -10.18 -3.496 -6.945 1 91.75 55 ASP B N 1
ATOM 1948 C CA . ASP B 1 55 ? -8.742 -3.559 -6.723 1 91.75 55 ASP B CA 1
ATOM 1949 C C . ASP B 1 55 ? -7.988 -2.693 -7.73 1 91.75 55 ASP B C 1
ATOM 1951 O O . ASP B 1 55 ? -6.969 -2.09 -7.398 1 91.75 55 ASP B O 1
ATOM 1955 N N . TYR B 1 56 ? -8.477 -2.668 -8.93 1 94.19 56 TYR B N 1
ATOM 1956 C CA . TYR B 1 56 ? -7.875 -1.817 -9.953 1 94.19 56 TYR B CA 1
ATOM 1957 C C . TYR B 1 56 ? -7.98 -0.346 -9.562 1 94.19 56 TYR B C 1
ATOM 1959 O O . TYR B 1 56 ? -7.023 0.416 -9.734 1 94.19 56 TYR B O 1
ATOM 1967 N N . ASP B 1 57 ? -9.133 -0.045 -9.016 1 96.94 57 ASP B N 1
ATOM 1968 C CA . ASP B 1 57 ? -9.32 1.324 -8.547 1 96.94 57 ASP B CA 1
ATOM 1969 C C . ASP B 1 57 ? -8.344 1.658 -7.422 1 96.94 57 ASP B C 1
ATOM 1971 O O . ASP B 1 57 ? -7.699 2.707 -7.445 1 96.94 57 ASP B O 1
ATOM 1975 N N . ILE B 1 58 ? -8.242 0.74 -6.477 1 96.69 58 ILE B N 1
ATOM 1976 C CA . ILE B 1 58 ? -7.398 0.964 -5.312 1 96.69 58 ILE B CA 1
ATOM 1977 C C . ILE B 1 58 ? -5.945 1.132 -5.754 1 96.69 58 ILE B C 1
ATOM 1979 O O . ILE B 1 58 ? -5.262 2.066 -5.324 1 96.69 58 ILE B O 1
ATOM 1983 N N . ARG B 1 59 ? -5.52 0.282 -6.578 1 95.06 59 ARG B N 1
ATOM 1984 C CA . ARG B 1 59 ? -4.164 0.373 -7.117 1 95.06 59 ARG B CA 1
ATOM 1985 C C . ARG B 1 59 ? -3.924 1.729 -7.77 1 95.06 59 ARG B C 1
ATOM 1987 O O . ARG B 1 59 ? -2.883 2.354 -7.551 1 95.06 59 ARG B O 1
ATOM 1994 N N . TYR B 1 60 ? -4.844 2.105 -8.555 1 97.25 60 TYR B N 1
ATOM 1995 C CA . TYR B 1 60 ? -4.723 3.373 -9.266 1 97.25 60 TYR B CA 1
ATOM 1996 C C . TYR B 1 60 ? -4.621 4.539 -8.289 1 97.25 60 TYR B C 1
ATOM 1998 O O . TYR B 1 60 ? -3.721 5.375 -8.398 1 97.25 60 TYR B O 1
ATOM 2006 N N . TYR B 1 61 ? -5.434 4.586 -7.348 1 98.06 61 TYR B N 1
ATOM 2007 C CA . TYR B 1 61 ? -5.492 5.746 -6.465 1 98.06 61 TYR B CA 1
ATOM 2008 C C . TYR B 1 61 ? -4.312 5.758 -5.5 1 98.06 61 TYR B C 1
ATOM 2010 O O . TYR B 1 61 ? -3.816 6.82 -5.129 1 98.06 61 TYR B O 1
ATOM 2018 N N . ILE B 1 62 ? -3.881 4.57 -5.098 1 97.38 62 ILE B N 1
ATOM 2019 C CA . ILE B 1 62 ? -2.693 4.535 -4.25 1 97.38 62 ILE B CA 1
ATOM 2020 C C . ILE B 1 62 ? -1.481 5.027 -5.039 1 97.38 62 ILE B C 1
ATOM 2022 O O . ILE B 1 62 ? -0.64 5.754 -4.504 1 97.38 62 ILE B O 1
ATOM 2026 N N . TYR B 1 63 ? -1.462 4.629 -6.25 1 96.62 63 TYR B N 1
ATOM 2027 C CA . TYR B 1 63 ? -0.4 5.109 -7.125 1 96.62 63 TYR B CA 1
ATOM 2028 C C . TYR B 1 63 ? -0.438 6.629 -7.25 1 96.62 63 TYR B C 1
ATOM 2030 O O . TYR B 1 63 ? 0.591 7.293 -7.113 1 96.62 63 TYR B O 1
ATOM 2038 N N . GLU B 1 64 ? -1.578 7.148 -7.473 1 98.06 64 GLU B N 1
ATOM 2039 C CA . GLU B 1 64 ? -1.748 8.594 -7.605 1 98.06 64 GLU B CA 1
ATOM 2040 C C . GLU B 1 64 ? -1.387 9.312 -6.309 1 98.06 64 GLU B C 1
ATOM 2042 O O . GLU B 1 64 ? -0.775 10.383 -6.332 1 98.06 64 GLU B O 1
ATOM 2047 N N . LEU B 1 65 ? -1.722 8.719 -5.223 1 98.19 65 LEU B N 1
ATOM 2048 C CA . LEU B 1 65 ? -1.399 9.32 -3.934 1 98.19 65 LEU B CA 1
ATOM 2049 C C . LEU B 1 65 ? 0.105 9.305 -3.686 1 98.19 65 LEU B C 1
ATOM 2051 O O . LEU B 1 65 ? 0.665 10.273 -3.16 1 98.19 65 LEU B O 1
ATOM 2055 N N . LEU B 1 66 ? 0.73 8.195 -4.035 1 97.75 66 LEU B N 1
ATOM 2056 C CA . LEU B 1 66 ? 2.178 8.094 -3.893 1 97.75 66 LEU B CA 1
ATOM 2057 C C . LEU B 1 66 ? 2.883 9.18 -4.703 1 97.75 66 LEU B C 1
ATOM 2059 O O . LEU B 1 66 ? 3.904 9.719 -4.273 1 97.75 66 LEU B O 1
ATOM 2063 N N . LYS B 1 67 ? 2.346 9.531 -5.84 1 97.62 67 LYS B N 1
ATOM 2064 C CA . LYS B 1 67 ? 2.912 10.609 -6.648 1 97.62 67 LYS B CA 1
ATOM 2065 C C . LYS B 1 67 ? 2.828 11.945 -5.918 1 97.62 67 LYS B C 1
ATOM 2067 O O . LYS B 1 67 ? 3.783 12.727 -5.93 1 97.62 67 LYS B O 1
ATOM 2072 N N . ALA B 1 68 ? 1.73 12.164 -5.359 1 98.38 68 ALA B N 1
ATOM 2073 C CA . ALA B 1 68 ? 1.547 13.406 -4.617 1 98.38 68 ALA B CA 1
ATOM 2074 C C . ALA B 1 68 ? 2.525 13.5 -3.449 1 98.38 68 ALA B C 1
ATOM 2076 O O . ALA B 1 68 ? 3.176 14.531 -3.254 1 98.38 68 ALA B O 1
ATOM 2077 N N . LEU B 1 69 ? 2.67 12.469 -2.691 1 98.06 69 LEU B N 1
ATOM 2078 C CA . LEU B 1 69 ? 3.553 12.453 -1.529 1 98.06 69 LEU B CA 1
ATOM 2079 C C . LEU B 1 69 ? 5.012 12.562 -1.956 1 98.06 69 LEU B C 1
ATOM 2081 O O . LEU B 1 69 ? 5.809 13.234 -1.295 1 98.06 69 LEU B O 1
ATOM 2085 N N . ASP B 1 70 ? 5.309 11.898 -3.039 1 96.81 70 ASP B N 1
ATOM 2086 C CA . ASP B 1 70 ? 6.664 12 -3.57 1 96.81 70 ASP B CA 1
ATOM 2087 C C . ASP B 1 70 ? 7.016 13.453 -3.902 1 96.81 70 ASP B C 1
ATOM 2089 O O . ASP B 1 70 ? 8.094 13.93 -3.549 1 96.81 70 ASP B O 1
ATOM 2093 N N . TYR B 1 71 ? 6.16 14.102 -4.555 1 97.75 71 TYR B N 1
ATOM 2094 C CA . TYR B 1 71 ? 6.379 15.5 -4.914 1 97.75 71 TYR B CA 1
ATOM 2095 C C . TYR B 1 71 ? 6.512 16.375 -3.674 1 97.75 71 TYR B C 1
ATOM 2097 O O . TYR B 1 71 ? 7.465 17.141 -3.547 1 97.75 71 TYR B O 1
ATOM 2105 N N . CYS B 1 72 ? 5.625 16.219 -2.738 1 97.38 72 CYS B N 1
ATOM 2106 C CA . CYS B 1 72 ? 5.648 16.969 -1.485 1 97.38 72 CYS B CA 1
ATOM 2107 C C . CYS B 1 72 ? 6.973 16.766 -0.757 1 97.38 72 CYS B C 1
ATOM 2109 O O . CYS B 1 72 ? 7.602 17.734 -0.324 1 97.38 72 CYS B O 1
ATOM 2111 N N . HIS B 1 73 ? 7.359 15.57 -0.626 1 97.56 73 HIS B N 1
ATOM 2112 C CA . HIS B 1 73 ? 8.586 15.234 0.084 1 97.56 73 HIS B CA 1
ATOM 2113 C C . HIS B 1 73 ? 9.812 15.781 -0.645 1 97.56 73 HIS B C 1
ATOM 2115 O O . HIS B 1 73 ? 10.781 16.203 -0.01 1 97.56 73 HIS B O 1
ATOM 2121 N N . SER B 1 74 ? 9.727 15.766 -1.967 1 96.88 74 SER B N 1
ATOM 2122 C CA . SER B 1 74 ? 10.836 16.281 -2.754 1 96.88 74 SER B CA 1
ATOM 2123 C C . SER B 1 74 ? 10.992 17.797 -2.559 1 96.88 74 SER B C 1
ATOM 2125 O O . SER B 1 74 ? 12.062 18.344 -2.799 1 96.88 74 SER B O 1
ATOM 2127 N N . GLN B 1 75 ? 9.93 18.469 -2.135 1 97.38 75 GLN B N 1
ATOM 2128 C CA . GLN B 1 75 ? 9.969 19.891 -1.84 1 97.38 75 GLN B CA 1
ATOM 2129 C C . GLN B 1 75 ? 10.289 20.141 -0.37 1 97.38 75 GLN B C 1
ATOM 2131 O O . GLN B 1 75 ? 10.172 21.281 0.114 1 97.38 75 GLN B O 1
ATOM 2136 N N . GLY B 1 76 ? 10.625 19.094 0.378 1 97.25 76 GLY B N 1
ATOM 2137 C CA . GLY B 1 76 ? 11.016 19.219 1.772 1 97.25 76 GLY B CA 1
ATOM 2138 C C . GLY B 1 76 ? 9.836 19.406 2.711 1 97.25 76 GLY B C 1
ATOM 2139 O O . GLY B 1 76 ? 9.969 20.016 3.77 1 97.25 76 GLY B O 1
ATOM 2140 N N . ILE B 1 77 ? 8.688 18.891 2.332 1 97.94 77 ILE B N 1
ATOM 2141 C CA . ILE B 1 77 ? 7.477 19.156 3.111 1 97.94 77 ILE B CA 1
ATOM 2142 C C . ILE B 1 77 ? 6.902 17.828 3.619 1 97.94 77 ILE B C 1
ATOM 2144 O O . ILE B 1 77 ? 6.766 16.875 2.855 1 97.94 77 ILE B O 1
ATOM 2148 N N . MET B 1 78 ? 6.562 17.719 4.91 1 97.94 78 MET B N 1
ATOM 2149 C CA . MET B 1 78 ? 5.762 16.641 5.5 1 97.94 78 MET B CA 1
ATOM 2150 C C . MET B 1 78 ? 4.297 17.062 5.602 1 97.94 78 MET B C 1
ATOM 2152 O O . MET B 1 78 ? 3.984 18.156 6.051 1 97.94 78 MET B O 1
ATOM 2156 N N . LEU B 1 79 ? 3.461 16.203 5.234 1 97.94 79 LEU B N 1
ATOM 2157 C CA . LEU B 1 79 ? 2.041 16.531 5.324 1 97.94 79 LEU B CA 1
ATOM 2158 C C . LEU B 1 79 ? 1.556 16.438 6.77 1 97.94 79 LEU B C 1
ATOM 2160 O O . LEU B 1 79 ? 0.83 17.328 7.238 1 97.94 79 LEU B O 1
ATOM 2164 N N . ARG B 1 80 ? 1.876 15.312 7.453 1 98.31 80 ARG B N 1
ATOM 2165 C CA . ARG B 1 80 ? 1.677 15.016 8.867 1 98.31 80 ARG B CA 1
ATOM 2166 C C . ARG B 1 80 ? 0.201 14.789 9.172 1 98.31 80 ARG B C 1
ATOM 2168 O O . ARG B 1 80 ? -0.22 14.891 10.328 1 98.31 80 ARG B O 1
ATOM 2175 N N . ASP B 1 81 ? -0.663 14.508 8.172 1 98.25 81 ASP B N 1
ATOM 2176 C CA . ASP B 1 81 ? -2.064 14.188 8.414 1 98.25 81 ASP B CA 1
ATOM 2177 C C . ASP B 1 81 ? -2.68 13.461 7.219 1 98.25 81 ASP B C 1
ATOM 2179 O O . ASP B 1 81 ? -3.766 13.82 6.762 1 98.25 81 ASP B O 1
ATOM 2183 N N . VAL B 1 82 ? -1.994 12.531 6.637 1 98.31 82 VAL B N 1
ATOM 2184 C CA . VAL B 1 82 ? -2.527 11.695 5.57 1 98.31 82 VAL B CA 1
ATOM 2185 C C . VAL B 1 82 ? -3.645 10.805 6.117 1 98.31 82 VAL B C 1
ATOM 2187 O O . VAL B 1 82 ? -3.432 10.039 7.062 1 98.31 82 VAL B O 1
ATOM 2190 N N . LYS B 1 83 ? -4.809 10.938 5.562 1 98.44 83 LYS B N 1
ATOM 2191 C CA . LYS B 1 83 ? -6.004 10.18 5.918 1 98.44 83 LYS B CA 1
ATOM 2192 C C . LYS B 1 83 ? -7.086 10.328 4.852 1 98.44 83 LYS B C 1
ATOM 2194 O O . LYS B 1 83 ? -7.031 11.25 4.031 1 98.44 83 LYS B O 1
ATOM 2199 N N . PRO B 1 84 ? -8.086 9.438 4.844 1 98.19 84 PRO B N 1
ATOM 2200 C CA . PRO B 1 84 ? -9.117 9.477 3.809 1 98.19 84 PRO B CA 1
ATOM 2201 C C . PRO B 1 84 ? -9.828 10.828 3.738 1 98.19 84 PRO B C 1
ATOM 2203 O O . PRO B 1 84 ? -10.141 11.312 2.645 1 98.19 84 PRO B O 1
ATOM 2206 N N . HIS B 1 85 ? -10 11.531 4.91 1 98.19 85 HIS B N 1
ATOM 2207 C CA . HIS B 1 85 ? -10.711 12.805 4.965 1 98.19 85 HIS B CA 1
ATOM 2208 C C . HIS B 1 85 ? -9.977 13.883 4.176 1 98.19 85 HIS B C 1
ATOM 2210 O O . HIS B 1 85 ? -10.562 14.906 3.818 1 98.19 85 HIS B O 1
ATOM 2216 N N . ASN B 1 86 ? -8.711 13.695 3.959 1 98.38 86 ASN B N 1
ATOM 2217 C CA . ASN B 1 86 ? -7.898 14.719 3.309 1 98.38 86 ASN B CA 1
ATOM 2218 C C . ASN B 1 86 ? -7.582 14.344 1.863 1 98.38 86 ASN B C 1
ATOM 2220 O O . ASN B 1 86 ? -6.66 14.898 1.264 1 98.38 86 ASN B O 1
ATOM 2224 N N . ILE B 1 87 ? -8.281 13.359 1.307 1 98.56 87 ILE B N 1
ATOM 2225 C CA . ILE B 1 87 ? -8.164 12.93 -0.083 1 98.56 87 ILE B CA 1
ATOM 2226 C C . ILE B 1 87 ? -9.523 13.062 -0.778 1 98.56 87 ILE B C 1
ATOM 2228 O O . ILE B 1 87 ? -10.508 12.461 -0.344 1 98.56 87 ILE B O 1
ATOM 2232 N N . MET B 1 88 ? -9.594 13.836 -1.823 1 98.75 88 MET B N 1
ATOM 2233 C CA . MET B 1 88 ? -10.789 13.914 -2.65 1 98.75 88 MET B CA 1
ATOM 2234 C C . MET B 1 88 ? -10.609 13.141 -3.949 1 98.75 88 MET B C 1
ATOM 2236 O O . MET B 1 88 ? -9.547 13.18 -4.559 1 98.75 88 MET B O 1
ATOM 2240 N N . ILE B 1 89 ? -11.617 12.414 -4.312 1 98.69 89 ILE B N 1
ATOM 2241 C CA . ILE B 1 89 ? -11.578 11.633 -5.543 1 98.69 89 ILE B CA 1
ATOM 2242 C C . ILE B 1 89 ? -12.805 11.953 -6.395 1 98.69 89 ILE B C 1
ATOM 2244 O O . ILE B 1 89 ? -13.945 11.844 -5.926 1 98.69 89 ILE B O 1
ATOM 2248 N N . ASP B 1 90 ? -12.602 12.508 -7.5 1 98.75 90 ASP B N 1
ATOM 2249 C CA . ASP B 1 90 ? -13.578 12.484 -8.586 1 98.75 90 ASP B CA 1
ATOM 2250 C C . ASP B 1 90 ? -13.492 11.172 -9.367 1 98.75 90 ASP B C 1
ATOM 2252 O O . ASP B 1 90 ? -12.656 11.039 -10.273 1 98.75 90 ASP B O 1
ATOM 2256 N N . HIS B 1 91 ? -14.32 10.227 -9.039 1 98.44 91 HIS B N 1
ATOM 2257 C CA . HIS B 1 91 ? -14.188 8.883 -9.586 1 98.44 91 HIS B CA 1
ATOM 2258 C C . HIS B 1 91 ? -14.578 8.852 -11.062 1 98.44 91 HIS B C 1
ATOM 2260 O O . HIS B 1 91 ? -14.023 8.07 -11.836 1 98.44 91 HIS B O 1
ATOM 2266 N N . GLU B 1 92 ? -15.492 9.727 -11.469 1 97.94 92 GLU B N 1
ATOM 2267 C CA . GLU B 1 92 ? -15.906 9.805 -12.867 1 97.94 92 GLU B CA 1
ATOM 2268 C C . GLU B 1 92 ? -14.742 10.234 -13.758 1 97.94 92 GLU B C 1
ATOM 2270 O O . GLU B 1 92 ? -14.547 9.672 -14.844 1 97.94 92 GLU B O 1
ATOM 2275 N N . LEU B 1 93 ? -13.938 11.141 -13.281 1 98.12 93 LEU B N 1
ATOM 2276 C CA . LEU B 1 93 ? -12.828 11.648 -14.078 1 98.12 93 LEU B CA 1
ATOM 2277 C C . LEU B 1 93 ? -11.523 10.961 -13.68 1 98.12 93 LEU B C 1
ATOM 2279 O O . LEU B 1 93 ? -10.477 11.234 -14.266 1 98.12 93 LEU B O 1
ATOM 2283 N N . ARG B 1 94 ? -11.602 10.125 -12.625 1 98.19 94 ARG B N 1
ATOM 2284 C CA . ARG B 1 94 ? -10.438 9.406 -12.102 1 98.19 94 ARG B CA 1
ATOM 2285 C C . ARG B 1 94 ? -9.352 10.375 -11.648 1 98.19 94 ARG B C 1
ATOM 2287 O O . ARG B 1 94 ? -8.18 10.195 -11.969 1 98.19 94 ARG B O 1
ATOM 2294 N N . LYS B 1 95 ? -9.828 11.312 -10.945 1 98.44 95 LYS B N 1
ATOM 2295 C CA . LYS B 1 95 ? -8.906 12.328 -10.438 1 98.44 95 LYS B CA 1
ATOM 2296 C C . LYS B 1 95 ? -8.844 12.305 -8.914 1 98.44 95 LYS B C 1
ATOM 2298 O O . LYS B 1 95 ? -9.875 12.227 -8.242 1 98.44 95 LYS B O 1
ATOM 2303 N N . LEU B 1 96 ? -7.648 12.344 -8.406 1 98.75 96 LEU B N 1
ATOM 2304 C CA . LEU B 1 96 ? -7.398 12.406 -6.973 1 98.75 96 LEU B CA 1
ATOM 2305 C C . LEU B 1 96 ? -6.73 13.719 -6.594 1 98.75 96 LEU B C 1
ATOM 2307 O O . LEU B 1 96 ? -5.855 14.211 -7.312 1 98.75 96 LEU B O 1
ATOM 2311 N N . ARG B 1 97 ? -7.164 14.359 -5.512 1 98.81 97 ARG B N 1
ATOM 2312 C CA . ARG B 1 97 ? -6.52 15.539 -4.949 1 98.81 97 ARG B CA 1
ATOM 2313 C C . ARG B 1 97 ? -6.242 15.352 -3.459 1 98.81 97 ARG B C 1
ATOM 2315 O O . ARG B 1 97 ? -7.129 14.953 -2.705 1 98.81 97 ARG B O 1
ATOM 2322 N N . LEU B 1 98 ? -5.043 15.57 -3.088 1 98.31 98 LEU B N 1
ATOM 2323 C CA . LEU B 1 98 ? -4.691 15.773 -1.687 1 98.31 98 LEU B CA 1
ATOM 2324 C C . LEU B 1 98 ? -5.031 17.188 -1.243 1 98.31 98 LEU B C 1
ATOM 2326 O O . LEU B 1 98 ? -4.621 18.156 -1.889 1 98.31 98 LEU B O 1
ATOM 2330 N N . ILE B 1 99 ? -5.781 17.5 -0.09 1 97.06 99 ILE B N 1
ATOM 2331 C CA . ILE B 1 99 ? -6.449 18.781 0.012 1 97.06 99 ILE B CA 1
ATOM 2332 C C . ILE B 1 99 ? -6.105 19.438 1.348 1 97.06 99 ILE B C 1
ATOM 2334 O O . ILE B 1 99 ? -6.312 20.641 1.527 1 97.06 99 ILE B O 1
ATOM 2338 N N . ASP B 1 100 ? -5.707 18.953 2.41 1 91.56 100 ASP B N 1
ATOM 2339 C CA . ASP B 1 100 ? -5.492 19.594 3.703 1 91.56 100 ASP B CA 1
ATOM 2340 C C . ASP B 1 100 ? -4.008 19.656 4.051 1 91.56 100 ASP B C 1
ATOM 2342 O O . ASP B 1 100 ? -3.387 18.625 4.316 1 91.56 100 ASP B O 1
ATOM 2346 N N . TRP B 1 101 ? -3.562 20.938 4.098 1 95.94 101 TRP B N 1
ATOM 2347 C CA . TRP B 1 101 ? -2.146 21.203 4.336 1 95.94 101 TRP B CA 1
ATOM 2348 C C . TRP B 1 101 ? -1.945 22 5.621 1 95.94 101 TRP B C 1
ATOM 2350 O O . TRP B 1 101 ? -0.892 22.609 5.824 1 95.94 101 TRP B O 1
ATOM 2360 N N . GLY B 1 102 ? -2.994 22.047 6.438 1 95.62 102 GLY B N 1
ATOM 2361 C CA . GLY B 1 102 ? -2.992 22.828 7.668 1 95.62 102 GLY B CA 1
ATOM 2362 C C . GLY B 1 102 ? -1.945 22.359 8.664 1 95.62 102 GLY B C 1
ATOM 2363 O O . GLY B 1 102 ? -1.434 23.156 9.453 1 95.62 102 GLY B O 1
ATOM 2364 N N . LEU B 1 103 ? -1.591 21.094 8.68 1 97.31 103 LEU B N 1
ATOM 2365 C CA . LEU B 1 103 ? -0.625 20.562 9.633 1 97.31 103 LEU B CA 1
ATOM 2366 C C . LEU B 1 103 ? 0.726 20.328 8.961 1 97.31 103 LEU B C 1
ATOM 2368 O O . LEU B 1 103 ? 1.679 19.891 9.609 1 97.31 103 LEU B O 1
ATOM 2372 N N . ALA B 1 104 ? 0.834 20.609 7.695 1 97.75 104 ALA B N 1
ATOM 2373 C CA . ALA B 1 104 ? 2.082 20.422 6.961 1 97.75 104 ALA B CA 1
ATOM 2374 C C . ALA B 1 104 ? 3.195 21.297 7.527 1 97.75 104 ALA B C 1
ATOM 2376 O O . ALA B 1 104 ? 2.93 22.344 8.102 1 97.75 104 ALA B O 1
ATOM 2377 N N . GLU B 1 105 ? 4.371 20.781 7.387 1 97.25 105 GLU B N 1
ATOM 2378 C CA . GLU B 1 105 ? 5.543 21.484 7.91 1 97.25 105 GLU B CA 1
ATOM 2379 C C . GLU B 1 105 ? 6.777 21.188 7.059 1 97.25 105 GLU B C 1
ATOM 2381 O O . GLU B 1 105 ? 6.898 20.125 6.469 1 97.25 105 GLU B O 1
ATOM 2386 N N . PHE B 1 106 ? 7.629 22.188 6.961 1 97.19 106 PHE B N 1
ATOM 2387 C CA . PHE B 1 106 ? 8.93 21.984 6.336 1 97.19 106 PHE B CA 1
ATOM 2388 C C . PHE B 1 106 ? 9.82 21.109 7.211 1 97.19 106 PHE B C 1
ATOM 2390 O O . PHE B 1 106 ? 9.898 21.312 8.422 1 97.19 106 PHE B O 1
ATOM 2397 N N . TYR B 1 107 ? 10.445 20.141 6.582 1 97.38 107 TYR B N 1
ATOM 2398 C CA . TYR B 1 107 ? 11.352 19.266 7.301 1 97.38 107 TYR B CA 1
ATOM 2399 C C . TYR B 1 107 ? 12.75 19.875 7.395 1 97.38 107 TYR B C 1
ATOM 2401 O O . TYR B 1 107 ? 13.266 20.391 6.402 1 97.38 107 TYR B O 1
ATOM 2409 N N . HIS B 1 108 ? 13.312 19.859 8.523 1 97 108 HIS B N 1
ATOM 2410 C CA . HIS B 1 108 ? 14.695 20.25 8.781 1 97 108 HIS B CA 1
ATOM 2411 C C . HIS B 1 108 ? 15.406 19.203 9.633 1 97 108 HIS B C 1
ATOM 2413 O O . HIS B 1 108 ? 14.945 18.859 10.719 1 97 108 HIS B O 1
ATOM 2419 N N . PRO B 1 109 ? 16.531 18.688 9.109 1 94.12 109 PRO B N 1
ATOM 2420 C CA . PRO B 1 109 ? 17.266 17.703 9.914 1 94.12 109 PRO B CA 1
ATOM 2421 C C . PRO B 1 109 ? 17.609 18.219 11.305 1 94.12 109 PRO B C 1
ATOM 2423 O O . PRO B 1 109 ? 18.031 19.375 11.461 1 94.12 109 PRO B O 1
ATOM 2426 N N . GLY B 1 110 ? 17.375 17.359 12.305 1 94.25 110 GLY B N 1
ATOM 2427 C CA . GLY B 1 110 ? 17.75 17.672 13.672 1 94.25 110 GLY B CA 1
ATOM 2428 C C . GLY B 1 110 ? 16.703 18.5 14.398 1 94.25 110 GLY B C 1
ATOM 2429 O O . GLY B 1 110 ? 16.844 18.781 15.594 1 94.25 110 GLY B O 1
ATOM 2430 N N . LYS B 1 111 ? 15.695 18.938 13.789 1 96.12 111 LYS B N 1
ATOM 2431 C CA . LYS B 1 111 ? 14.633 19.734 14.391 1 96.12 111 LYS B CA 1
ATOM 2432 C C . LYS B 1 111 ? 13.625 18.844 15.109 1 96.12 111 LYS B C 1
ATOM 2434 O O . LYS B 1 111 ? 13.32 17.75 14.648 1 96.12 111 LYS B O 1
ATOM 2439 N N . GLU B 1 112 ? 13.141 19.406 16.25 1 97.44 112 GLU B N 1
ATOM 2440 C CA . GLU B 1 112 ? 12.047 18.75 16.953 1 97.44 112 GLU B CA 1
ATOM 2441 C C . GLU B 1 112 ? 10.695 19.312 16.531 1 97.44 112 GLU B C 1
ATOM 2443 O O . GLU B 1 112 ? 10.562 20.531 16.344 1 97.44 112 GLU B O 1
ATOM 2448 N N . TYR B 1 113 ? 9.758 18.453 16.375 1 97.31 113 TYR B N 1
ATOM 2449 C CA . TYR B 1 113 ? 8.445 18.875 15.898 1 97.31 113 TYR B CA 1
ATOM 2450 C C . TYR B 1 113 ? 7.363 18.531 16.906 1 97.31 113 TYR B C 1
ATOM 2452 O O . TYR B 1 113 ? 7.543 17.641 17.75 1 97.31 113 TYR B O 1
ATOM 2460 N N . ASN B 1 114 ? 6.277 19.281 16.797 1 96.38 114 ASN B N 1
ATOM 2461 C CA . ASN B 1 114 ? 5.098 19 17.609 1 96.38 114 ASN B CA 1
ATOM 2462 C C . ASN B 1 114 ? 4.555 17.594 17.328 1 96.38 114 ASN B C 1
ATOM 2464 O O . ASN B 1 114 ? 4.512 17.172 16.172 1 96.38 114 ASN B O 1
ATOM 2468 N N . VAL B 1 115 ? 4.133 16.922 18.391 1 96.88 115 VAL B N 1
ATOM 2469 C CA . VAL B 1 115 ? 3.682 15.547 18.219 1 96.88 115 VAL B CA 1
ATOM 2470 C C . VAL B 1 115 ? 2.158 15.508 18.125 1 96.88 115 VAL B C 1
ATOM 2472 O O . VAL B 1 115 ? 1.572 14.453 17.844 1 96.88 115 VAL B O 1
ATOM 2475 N N . ARG B 1 116 ? 1.479 16.656 18.391 1 95.5 116 ARG B N 1
ATOM 2476 C CA . ARG B 1 116 ? 0.025 16.719 18.281 1 95.5 116 ARG B CA 1
ATOM 2477 C C . ARG B 1 116 ? -0.405 16.906 16.828 1 95.5 116 ARG B C 1
ATOM 2479 O O . ARG B 1 116 ? -1.065 17.906 16.516 1 95.5 116 ARG B O 1
ATOM 2486 N N . VAL B 1 117 ? 0.016 15.961 16 1 97.06 117 VAL B N 1
ATOM 2487 C CA . VAL B 1 117 ? -0.323 15.922 14.586 1 97.06 117 VAL B CA 1
ATOM 2488 C C . VAL B 1 117 ? -0.874 14.547 14.227 1 97.06 117 VAL B C 1
ATOM 2490 O O . VAL B 1 117 ? -0.801 13.609 15.031 1 97.06 117 VAL B O 1
ATOM 2493 N N . ALA B 1 118 ? -1.491 14.422 13.016 1 97.19 118 ALA B N 1
ATOM 2494 C CA . ALA B 1 118 ? -2.092 13.195 12.508 1 97.19 118 ALA B CA 1
ATOM 2495 C C . ALA B 1 118 ? -3.301 12.789 13.352 1 97.19 118 ALA B C 1
ATOM 2497 O O . ALA B 1 118 ? -3.336 13.039 14.555 1 97.19 118 ALA B O 1
ATOM 2498 N N . SER B 1 119 ? -4.281 12.258 12.734 1 97.31 119 SER B N 1
ATOM 2499 C CA . SER B 1 119 ? -5.398 11.641 13.445 1 97.31 119 SER B CA 1
ATOM 2500 C C . SER B 1 119 ? -4.98 10.336 14.109 1 97.31 119 SER B C 1
ATOM 2502 O O . SER B 1 119 ? -4.176 9.578 13.555 1 97.31 119 SER B O 1
ATOM 2504 N N . ARG B 1 120 ? -5.5 10.008 15.164 1 96.94 120 ARG B N 1
ATOM 2505 C CA . ARG B 1 120 ? -5.062 8.922 16.031 1 96.94 120 ARG B CA 1
ATOM 2506 C C . ARG B 1 120 ? -4.902 7.621 15.258 1 96.94 120 ARG B C 1
ATOM 2508 O O . ARG B 1 120 ? -3.863 6.961 15.352 1 96.94 120 ARG B O 1
ATOM 2515 N N . TYR B 1 121 ? -5.855 7.293 14.453 1 96.75 121 TYR B N 1
ATOM 2516 C CA . TYR B 1 121 ? -5.926 5.996 13.789 1 96.75 121 TYR B CA 1
ATOM 2517 C C . TYR B 1 121 ? -4.855 5.875 12.711 1 96.75 121 TYR B C 1
ATOM 2519 O O . TYR B 1 121 ? -4.598 4.781 12.203 1 96.75 121 TYR B O 1
ATOM 2527 N N . PHE B 1 122 ? -4.207 6.984 12.438 1 97.81 122 PHE B N 1
ATOM 2528 C CA . PHE B 1 122 ? -3.211 7.023 11.367 1 97.81 122 PHE B CA 1
ATOM 2529 C C . PHE B 1 122 ? -1.854 7.449 11.914 1 97.81 122 PHE B C 1
ATOM 2531 O O . PHE B 1 122 ? -0.905 7.645 11.156 1 97.81 122 PHE B O 1
ATOM 2538 N N . LYS B 1 123 ? -1.743 7.598 13.297 1 97.5 123 LYS B N 1
ATOM 2539 C CA . LYS B 1 123 ? -0.49 7.938 13.961 1 97.5 123 LYS B CA 1
ATOM 2540 C C . LYS B 1 123 ? 0.46 6.742 13.992 1 97.5 123 LYS B C 1
ATOM 2542 O O . LYS B 1 123 ? 0.048 5.621 14.289 1 97.5 123 LYS B O 1
ATOM 2547 N N . GLY B 1 124 ? 1.72 6.984 13.609 1 94.88 124 GLY B N 1
ATOM 2548 C CA . GLY B 1 124 ? 2.742 5.98 13.852 1 94.88 124 GLY B CA 1
ATOM 2549 C C . GLY B 1 124 ? 3.162 5.895 15.312 1 94.88 124 GLY B C 1
ATOM 2550 O O . GLY B 1 124 ? 2.82 6.766 16.109 1 94.88 124 GLY B O 1
ATOM 2551 N N . PRO B 1 125 ? 3.873 4.812 15.625 1 94.94 125 PRO B N 1
ATOM 2552 C CA . PRO B 1 125 ? 4.281 4.613 17.016 1 94.94 125 PRO B CA 1
ATOM 2553 C C . PRO B 1 125 ? 5.109 5.773 17.562 1 94.94 125 PRO B C 1
ATOM 2555 O O . PRO B 1 125 ? 4.996 6.121 18.734 1 94.94 125 PRO B O 1
ATOM 2558 N N . GLU B 1 126 ? 5.914 6.371 16.719 1 95.19 126 GLU B N 1
ATOM 2559 C CA . GLU B 1 126 ? 6.773 7.457 17.172 1 95.19 126 GLU B CA 1
ATOM 2560 C C . GLU B 1 126 ? 5.945 8.625 17.719 1 95.19 126 GLU B C 1
ATOM 2562 O O . GLU B 1 126 ? 6.316 9.242 18.719 1 95.19 126 GLU B O 1
ATOM 2567 N N . LEU B 1 127 ? 4.875 8.906 17.062 1 97.12 127 LEU B N 1
ATOM 2568 C CA . LEU B 1 127 ? 4.004 9.984 17.516 1 97.12 127 LEU B CA 1
ATOM 2569 C C . LEU B 1 127 ? 3.268 9.578 18.797 1 97.12 127 LEU B C 1
ATOM 2571 O O . LEU B 1 127 ? 3.062 10.406 19.688 1 97.12 127 LEU B O 1
ATOM 2575 N N . LEU B 1 128 ? 2.885 8.375 18.859 1 97.12 128 LEU B N 1
ATOM 2576 C CA . LEU B 1 128 ? 2.096 7.879 19.984 1 97.12 128 LEU B CA 1
ATOM 2577 C C . LEU B 1 128 ? 2.916 7.895 21.281 1 97.12 128 LEU B C 1
ATOM 2579 O O . LEU B 1 128 ? 2.359 7.977 22.375 1 97.12 128 LEU B O 1
ATOM 2583 N N . ILE B 1 129 ? 4.195 7.836 21.172 1 96.19 129 ILE B N 1
ATOM 2584 C CA . ILE B 1 129 ? 5.031 7.859 22.375 1 96.19 129 ILE B CA 1
ATOM 2585 C C . ILE B 1 129 ? 5.77 9.188 22.469 1 96.19 129 ILE B C 1
ATOM 2587 O O . ILE B 1 129 ? 6.812 9.289 23.109 1 96.19 129 ILE B O 1
ATOM 2591 N N . ASP B 1 130 ? 5.43 10.109 21.641 1 96.88 130 ASP B N 1
ATOM 2592 C CA . ASP B 1 130 ? 5.773 11.523 21.75 1 96.88 130 ASP B CA 1
ATOM 2593 C C . ASP B 1 130 ? 7.219 11.773 21.328 1 96.88 130 ASP B C 1
ATOM 2595 O O . ASP B 1 130 ? 7.902 12.625 21.891 1 96.88 130 ASP B O 1
ATOM 2599 N N . LEU B 1 131 ? 7.68 11 20.438 1 96.88 131 LEU B N 1
ATOM 2600 C CA . LEU B 1 131 ? 8.977 11.32 19.844 1 96.88 131 LEU B CA 1
ATOM 2601 C C . LEU B 1 131 ? 8.859 12.484 18.875 1 96.88 131 LEU B C 1
ATOM 2603 O O . LEU B 1 131 ? 8.031 12.461 17.969 1 96.88 131 LEU B O 1
ATOM 2607 N N . GLN B 1 132 ? 9.758 13.43 18.938 1 97.94 132 GLN B N 1
ATOM 2608 C CA . GLN B 1 132 ? 9.602 14.695 18.219 1 97.94 132 GLN B CA 1
ATOM 2609 C C . GLN B 1 132 ? 10.539 14.766 17.016 1 97.94 132 GLN B C 1
ATOM 2611 O O . GLN B 1 132 ? 10.516 15.742 16.266 1 97.94 132 GLN B O 1
ATOM 2616 N N . ASP B 1 133 ? 11.352 13.742 16.812 1 96.75 133 ASP B N 1
ATOM 2617 C CA . ASP B 1 133 ? 12.352 13.797 15.766 1 96.75 133 ASP B CA 1
ATOM 2618 C C . ASP B 1 133 ? 11.906 13.016 14.531 1 96.75 133 ASP B C 1
ATOM 2620 O O . ASP B 1 133 ? 12.734 12.477 13.789 1 96.75 133 ASP B O 1
ATOM 2624 N N . TYR B 1 134 ? 10.625 12.977 14.328 1 96.38 134 TYR B N 1
ATOM 2625 C CA . TYR B 1 134 ? 10.094 12.242 13.18 1 96.38 134 TYR B CA 1
ATOM 2626 C C . TYR B 1 134 ? 10.398 12.984 11.875 1 96.38 134 TYR B C 1
ATOM 2628 O O . TYR B 1 134 ? 10.844 14.133 11.898 1 96.38 134 TYR B O 1
ATOM 2636 N N . ASP B 1 135 ? 10.234 12.203 10.742 1 96.5 135 ASP B N 1
ATOM 2637 C CA . ASP B 1 135 ? 10.469 12.719 9.398 1 96.5 135 ASP B CA 1
ATOM 2638 C C . ASP B 1 135 ? 9.352 12.305 8.445 1 96.5 135 ASP B C 1
ATOM 2640 O O . ASP B 1 135 ? 8.203 12.156 8.852 1 96.5 135 ASP B O 1
ATOM 2644 N N . TYR B 1 136 ? 9.641 12.18 7.137 1 95.94 136 TYR B N 1
ATOM 2645 C CA . TYR B 1 136 ? 8.68 11.883 6.082 1 95.94 136 TYR B CA 1
ATOM 2646 C C . TYR B 1 136 ? 7.988 10.539 6.332 1 95.94 136 TYR B C 1
ATOM 2648 O O . TYR B 1 136 ? 6.934 10.266 5.758 1 95.94 136 TYR B O 1
ATOM 2656 N N . SER B 1 137 ? 8.633 9.727 7.215 1 95.56 137 SER B N 1
ATOM 2657 C CA . SER B 1 137 ? 8.125 8.375 7.438 1 95.56 137 SER B CA 1
ATOM 2658 C C . SER B 1 137 ? 6.727 8.414 8.047 1 95.56 137 SER B C 1
ATOM 2660 O O . SER B 1 137 ? 5.938 7.484 7.859 1 95.56 137 SER B O 1
ATOM 2662 N N . LEU B 1 138 ? 6.484 9.5 8.672 1 96.69 138 LEU B N 1
ATOM 2663 C CA . LEU B 1 138 ? 5.168 9.68 9.281 1 96.69 138 LEU B CA 1
ATOM 2664 C C . LEU B 1 138 ? 4.07 9.609 8.227 1 96.69 138 LEU B C 1
ATOM 2666 O O . LEU B 1 138 ? 3.045 8.953 8.43 1 96.69 138 LEU B O 1
ATOM 2670 N N . ASP B 1 139 ? 4.27 10.234 7.098 1 98.06 139 ASP B N 1
ATOM 2671 C CA . ASP B 1 139 ? 3.295 10.25 6.012 1 98.06 139 ASP B CA 1
ATOM 2672 C C . ASP B 1 139 ? 3.117 8.859 5.41 1 98.06 139 ASP B C 1
ATOM 2674 O O . ASP B 1 139 ? 2 8.461 5.082 1 98.06 139 ASP B O 1
ATOM 2678 N N . MET B 1 140 ? 4.195 8.141 5.332 1 97.38 140 MET B N 1
ATOM 2679 C CA . MET B 1 140 ? 4.145 6.812 4.738 1 97.38 140 MET B CA 1
ATOM 2680 C C . MET B 1 140 ? 3.443 5.828 5.672 1 97.38 140 MET B C 1
ATOM 2682 O O . MET B 1 140 ? 2.725 4.938 5.211 1 97.38 140 MET B O 1
ATOM 2686 N N . TRP B 1 141 ? 3.709 6.008 6.992 1 97.25 141 TRP B N 1
ATOM 2687 C CA . TRP B 1 141 ? 2.965 5.195 7.945 1 97.25 141 TRP B CA 1
ATOM 2688 C C . TRP B 1 141 ? 1.462 5.398 7.781 1 97.25 141 TRP B C 1
ATOM 2690 O O . TRP B 1 141 ? 0.706 4.434 7.668 1 97.25 141 TRP B O 1
ATOM 2700 N N . SER B 1 142 ? 1.072 6.605 7.711 1 98.19 142 SER B N 1
ATOM 2701 C CA . SER B 1 142 ? -0.345 6.922 7.566 1 98.19 142 SER B CA 1
ATOM 2702 C C . SER B 1 142 ? -0.902 6.387 6.254 1 98.19 142 SER B C 1
ATOM 2704 O O . SER B 1 142 ? -2.029 5.887 6.207 1 98.19 142 SER B O 1
ATOM 2706 N N . LEU B 1 143 ? -0.111 6.496 5.184 1 98.12 143 LEU B N 1
ATOM 2707 C CA . LEU B 1 143 ? -0.518 5.91 3.912 1 98.12 143 LEU B CA 1
ATOM 2708 C C . LEU B 1 143 ? -0.691 4.398 4.043 1 98.12 143 LEU B C 1
ATOM 2710 O O . LEU B 1 143 ? -1.647 3.832 3.512 1 98.12 143 LEU B O 1
ATOM 2714 N N . GLY B 1 144 ? 0.3 3.758 4.727 1 96.44 144 GLY B N 1
ATOM 2715 C CA . GLY B 1 144 ? 0.187 2.328 4.969 1 96.44 144 GLY B CA 1
ATOM 2716 C C . GLY B 1 144 ? -1.104 1.942 5.664 1 96.44 144 GLY B C 1
ATOM 2717 O O . GLY B 1 144 ? -1.758 0.971 5.277 1 96.44 144 GLY B O 1
ATOM 2718 N N . CYS B 1 145 ? -1.483 2.705 6.641 1 96.69 145 CYS B N 1
ATOM 2719 C CA . CYS B 1 145 ? -2.736 2.461 7.348 1 96.69 145 CYS B CA 1
ATOM 2720 C C . CYS B 1 145 ? -3.928 2.594 6.406 1 96.69 145 CYS B C 1
ATOM 2722 O O . CYS B 1 145 ? -4.828 1.751 6.414 1 96.69 145 CYS B O 1
ATOM 2724 N N . MET B 1 146 ? -3.918 3.652 5.59 1 96.94 146 MET B N 1
ATOM 2725 C CA . MET B 1 146 ? -5.016 3.889 4.656 1 96.94 146 MET B CA 1
ATOM 2726 C C . MET B 1 146 ? -5.105 2.764 3.629 1 96.94 146 MET B C 1
ATOM 2728 O O . MET B 1 146 ? -6.191 2.254 3.355 1 96.94 146 MET B O 1
ATOM 2732 N N . PHE B 1 147 ? -4 2.424 3.086 1 96.06 147 PHE B N 1
ATOM 2733 C CA . PHE B 1 147 ? -3.945 1.359 2.092 1 96.06 147 PHE B CA 1
ATOM 2734 C C . PHE B 1 147 ? -4.445 0.044 2.678 1 96.06 147 PHE B C 1
ATOM 2736 O O . PHE B 1 147 ? -5.262 -0.646 2.064 1 96.06 147 PHE B O 1
ATOM 2743 N N . ALA B 1 148 ? -3.918 -0.274 3.822 1 94.19 148 ALA B N 1
ATOM 2744 C CA . ALA B 1 148 ? -4.379 -1.48 4.504 1 94.19 148 ALA B CA 1
ATOM 2745 C C . ALA B 1 148 ? -5.891 -1.451 4.711 1 94.19 148 ALA B C 1
ATOM 2747 O O . ALA B 1 148 ? -6.574 -2.451 4.477 1 94.19 148 ALA B O 1
ATOM 2748 N N . GLY B 1 149 ? -6.391 -0.325 5.129 1 94.19 149 GLY B N 1
ATOM 2749 C CA . GLY B 1 149 ? -7.828 -0.193 5.305 1 94.19 149 GLY B CA 1
ATOM 2750 C C . GLY B 1 149 ? -8.609 -0.472 4.035 1 94.19 149 GLY B C 1
ATOM 2751 O O . GLY B 1 149 ? -9.648 -1.136 4.078 1 94.19 149 GLY B O 1
ATOM 2752 N N . MET B 1 150 ? -8.148 -0.013 2.936 1 94.81 150 MET B N 1
ATOM 2753 C CA . MET B 1 150 ? -8.836 -0.18 1.655 1 94.81 150 MET B CA 1
ATOM 2754 C C . MET B 1 150 ? -8.766 -1.63 1.188 1 94.81 150 MET B C 1
ATOM 2756 O O . MET B 1 150 ? -9.781 -2.207 0.792 1 94.81 150 MET B O 1
ATOM 2760 N N . ILE B 1 151 ? -7.562 -2.158 1.283 1 93 151 ILE B N 1
ATOM 2761 C CA . ILE B 1 151 ? -7.336 -3.496 0.749 1 93 151 ILE B CA 1
ATOM 2762 C C . ILE B 1 151 ? -8.023 -4.531 1.634 1 93 151 ILE B C 1
ATOM 2764 O O . ILE B 1 151 ? -8.602 -5.5 1.134 1 93 151 ILE B O 1
ATOM 2768 N N . PHE B 1 152 ? -8.031 -4.297 2.938 1 89.25 152 PHE B N 1
ATOM 2769 C CA . PHE B 1 152 ? -8.562 -5.289 3.861 1 89.25 152 PHE B CA 1
ATOM 2770 C C . PHE B 1 152 ? -9.992 -4.934 4.277 1 89.25 152 PHE B C 1
ATOM 2772 O O . PHE B 1 152 ? -10.578 -5.598 5.133 1 89.25 152 PHE B O 1
ATOM 2779 N N . ARG B 1 153 ? -10.562 -3.828 3.684 1 88.5 153 ARG B N 1
ATOM 2780 C CA . ARG B 1 153 ? -11.93 -3.377 3.887 1 88.5 153 ARG B CA 1
ATOM 2781 C C . ARG B 1 153 ? -12.242 -3.205 5.371 1 88.5 153 ARG B C 1
ATOM 2783 O O . ARG B 1 153 ? -13.266 -3.688 5.859 1 88.5 153 ARG B O 1
ATOM 2790 N N . LYS B 1 154 ? -11.32 -2.584 6.023 1 87.94 154 LYS B N 1
ATOM 2791 C CA . LYS B 1 154 ? -11.391 -2.246 7.441 1 87.94 154 LYS B CA 1
ATOM 2792 C C . LYS B 1 154 ? -10.953 -0.807 7.688 1 87.94 154 LYS B C 1
ATOM 2794 O O . LYS B 1 154 ? -9.758 -0.526 7.785 1 87.94 154 LYS B O 1
ATOM 2799 N N . GLU B 1 155 ? -11.875 0.139 7.883 1 87.31 155 GLU B N 1
ATOM 2800 C CA . GLU B 1 155 ? -11.539 1.548 8.07 1 87.31 155 GLU B CA 1
ATOM 2801 C C . GLU B 1 155 ? -12.109 2.08 9.383 1 87.31 155 GLU B C 1
ATOM 2803 O O . GLU B 1 155 ? -13.328 2.053 9.594 1 87.31 155 GLU B O 1
ATOM 2808 N N . PRO B 1 156 ? -11.125 2.633 10.281 1 92.5 156 PRO B N 1
ATOM 2809 C CA . PRO B 1 156 ? -9.664 2.627 10.18 1 92.5 156 PRO B CA 1
ATOM 2810 C C . PRO B 1 156 ? -9.062 1.256 10.461 1 92.5 156 PRO B C 1
ATOM 2812 O O . PRO B 1 156 ? -9.68 0.433 11.148 1 92.5 156 PRO B O 1
ATOM 2815 N N . PHE B 1 157 ? -7.879 1.054 9.938 1 92.5 157 PHE B N 1
ATOM 2816 C CA . PHE B 1 157 ? -7.23 -0.246 10.055 1 92.5 157 PHE B CA 1
ATOM 2817 C C . PHE B 1 157 ? -6.844 -0.53 11.5 1 92.5 157 PHE B C 1
ATOM 2819 O O . PHE B 1 157 ? -7.031 -1.645 11.992 1 92.5 157 PHE B O 1
ATOM 2826 N N . PHE B 1 158 ? -6.203 0.359 12.125 1 92.56 158 PHE B N 1
ATOM 2827 C CA . PHE B 1 158 ? -5.996 0.321 13.57 1 92.56 158 PHE B CA 1
ATOM 2828 C C . PHE B 1 158 ? -6.977 1.243 14.281 1 92.56 158 PHE B C 1
ATOM 2830 O O . PHE B 1 158 ? -7.016 2.445 14.008 1 92.56 158 PHE B O 1
ATOM 2837 N N . TYR B 1 159 ? -7.73 0.662 15.172 1 93.94 159 TYR B N 1
ATOM 2838 C CA . TYR B 1 159 ? -8.773 1.436 15.836 1 93.94 159 TYR B CA 1
ATOM 2839 C C . TYR B 1 159 ? -8.602 1.4 17.344 1 93.94 159 TYR B C 1
ATOM 2841 O O . TYR B 1 159 ? -9.227 0.582 18.031 1 93.94 159 TYR B O 1
ATOM 2849 N N . GLY B 1 160 ? -7.801 2.27 17.844 1 94.5 160 GLY B N 1
ATOM 2850 C CA . GLY B 1 160 ? -7.629 2.416 19.266 1 94.5 160 GLY B CA 1
ATOM 2851 C C . GLY B 1 160 ? -8.508 3.494 19.875 1 94.5 160 GLY B C 1
ATOM 2852 O O . GLY B 1 160 ? -8.766 4.52 19.234 1 94.5 160 GLY B O 1
ATOM 2853 N N . HIS B 1 161 ? -8.93 3.367 21.109 1 95.56 161 HIS B N 1
ATOM 2854 C CA . HIS B 1 161 ? -9.828 4.312 21.75 1 95.56 161 HIS B CA 1
ATOM 2855 C C . HIS B 1 161 ? -9.062 5.504 22.312 1 95.56 161 HIS B C 1
ATOM 2857 O O . HIS B 1 161 ? -9.648 6.547 22.609 1 95.56 161 HIS B O 1
ATOM 2863 N N . ASP B 1 162 ? -7.852 5.32 22.562 1 96.19 162 ASP B N 1
ATOM 2864 C CA . ASP B 1 162 ? -6.898 6.359 22.938 1 96.19 162 ASP B CA 1
ATOM 2865 C C . ASP B 1 162 ? -5.488 6.012 22.453 1 96.19 162 ASP B C 1
ATOM 2867 O O . ASP B 1 162 ? -5.285 4.977 21.812 1 96.19 162 ASP B O 1
ATOM 2871 N N . ASN B 1 163 ? -4.512 6.867 22.688 1 95.31 163 ASN B N 1
ATOM 2872 C CA . ASN B 1 163 ? -3.164 6.672 22.156 1 95.31 163 ASN B CA 1
ATOM 2873 C C . ASN B 1 163 ? -2.551 5.367 22.656 1 95.31 163 ASN B C 1
ATOM 2875 O O . ASN B 1 163 ? -1.882 4.66 21.906 1 95.31 163 ASN B O 1
ATOM 2879 N N . ASN B 1 164 ? -2.756 5.117 23.922 1 95.69 164 ASN B N 1
ATOM 2880 C CA . ASN B 1 164 ? -2.203 3.887 24.484 1 95.69 164 ASN B CA 1
ATOM 2881 C C . ASN B 1 164 ? -2.826 2.648 23.844 1 95.69 164 ASN B C 1
ATOM 2883 O O . ASN B 1 164 ? -2.117 1.708 23.469 1 95.69 164 ASN B O 1
ATOM 2887 N N . ASP B 1 165 ? -4.102 2.709 23.734 1 95.75 165 ASP B N 1
ATOM 2888 C CA . ASP B 1 165 ? -4.789 1.583 23.109 1 95.75 165 ASP B CA 1
ATOM 2889 C C . ASP B 1 165 ? -4.398 1.44 21.641 1 95.75 165 ASP B C 1
ATOM 2891 O O . ASP B 1 165 ? -4.273 0.325 21.141 1 95.75 165 ASP B O 1
ATOM 2895 N N . GLN B 1 166 ? -4.246 2.533 20.969 1 95.69 166 GLN B N 1
ATOM 2896 C CA . GLN B 1 166 ? -3.785 2.521 19.578 1 95.69 166 GLN B CA 1
ATOM 2897 C C . GLN B 1 166 ? -2.43 1.829 19.453 1 95.69 166 GLN B C 1
ATOM 2899 O O . GLN B 1 166 ? -2.223 1.016 18.562 1 95.69 166 GLN B O 1
ATOM 2904 N N . LEU B 1 167 ? -1.538 2.178 20.406 1 94.56 167 LEU B N 1
ATOM 2905 C CA . LEU B 1 167 ? -0.213 1.569 20.422 1 94.56 167 LEU B CA 1
ATOM 2906 C C . LEU B 1 167 ? -0.31 0.062 20.625 1 94.56 167 LEU B C 1
ATOM 2908 O O . LEU B 1 167 ? 0.422 -0.704 20 1 94.56 167 LEU B O 1
ATOM 2912 N N . VAL B 1 168 ? -1.23 -0.387 21.422 1 91.88 168 VAL B N 1
ATOM 2913 C CA . VAL B 1 168 ? -1.432 -1.807 21.703 1 91.88 168 VAL B CA 1
ATOM 2914 C C . VAL B 1 168 ? -1.92 -2.512 20.438 1 91.88 168 VAL B C 1
ATOM 2916 O O . V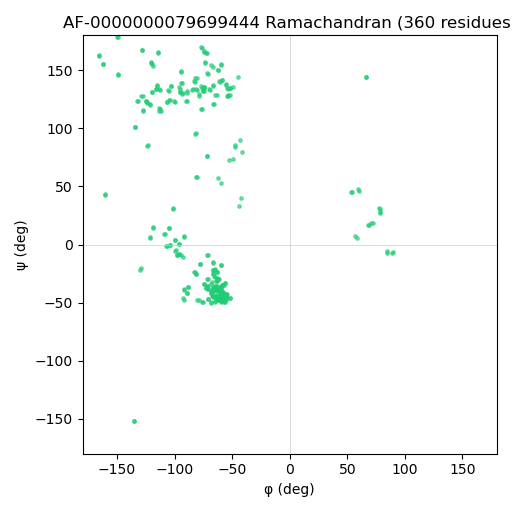AL B 1 168 ? -1.434 -3.592 20.094 1 91.88 168 VAL B O 1
ATOM 2919 N N . LYS B 1 169 ? -2.883 -1.887 19.734 1 90.25 169 LYS B N 1
ATOM 2920 C CA . LYS B 1 169 ? -3.389 -2.469 18.484 1 90.25 169 LYS B CA 1
ATOM 2921 C C . LYS B 1 169 ? -2.268 -2.65 17.469 1 90.25 169 LYS B C 1
ATOM 2923 O O . LYS B 1 169 ? -2.193 -3.682 16.797 1 90.25 169 LYS B O 1
ATOM 2928 N N . ILE B 1 170 ? -1.419 -1.66 17.391 1 91.12 170 ILE B N 1
ATOM 2929 C CA . ILE B 1 170 ? -0.302 -1.698 16.453 1 91.12 170 ILE B CA 1
ATOM 2930 C C . ILE B 1 170 ? 0.677 -2.797 16.859 1 91.12 170 ILE B C 1
ATOM 2932 O O . ILE B 1 170 ? 1.115 -3.59 16.016 1 91.12 170 ILE B O 1
ATOM 2936 N N . ALA B 1 171 ? 1.011 -2.893 18.172 1 86.88 171 ALA B N 1
ATOM 2937 C CA . ALA B 1 171 ? 1.97 -3.863 18.688 1 86.88 171 ALA B CA 1
ATOM 2938 C C . ALA B 1 171 ? 1.473 -5.289 18.484 1 86.88 171 ALA B C 1
ATOM 2940 O O . ALA B 1 171 ? 2.268 -6.203 18.25 1 86.88 171 ALA B O 1
ATOM 2941 N N . LYS B 1 172 ? 0.202 -5.523 18.609 1 81.69 172 LYS B N 1
ATOM 2942 C CA . LYS B 1 172 ? -0.379 -6.852 18.438 1 81.69 172 LYS B CA 1
ATOM 2943 C C . LYS B 1 172 ? -0.223 -7.324 16.984 1 81.69 172 LYS B C 1
ATOM 2945 O O . LYS B 1 172 ? -0.172 -8.531 16.734 1 81.69 172 LYS B O 1
ATOM 2950 N N . ALA B 1 173 ? -0.171 -6.359 16.188 1 73.44 173 ALA B N 1
ATOM 2951 C CA . ALA B 1 173 ? 0.03 -6.723 14.797 1 73.44 173 ALA B CA 1
ATOM 2952 C C . ALA B 1 173 ? 1.487 -7.082 14.523 1 73.44 173 ALA B C 1
ATOM 2954 O O . ALA B 1 173 ? 1.795 -7.754 13.539 1 73.44 173 ALA B O 1
ATOM 2955 N N . GLN B 1 174 ? 2.453 -6.73 15.398 1 62 174 GLN B N 1
ATOM 2956 C CA . GLN B 1 174 ? 3.877 -7.008 15.242 1 62 174 GLN B CA 1
ATOM 2957 C C . GLN B 1 174 ? 4.246 -8.359 15.852 1 62 174 GLN B C 1
ATOM 2959 O O . GLN B 1 174 ? 3.664 -8.766 16.859 1 62 174 GLN B O 1
ATOM 2964 N N . PRO B 1 175 ? 4.98 -9.188 15.055 1 51.59 175 PRO B N 1
ATOM 2965 C CA . PRO B 1 175 ? 5.383 -10.453 15.672 1 51.59 175 PRO B CA 1
ATOM 2966 C C . PRO B 1 175 ? 6.078 -10.258 17.016 1 51.59 175 PRO B C 1
ATOM 2968 O O .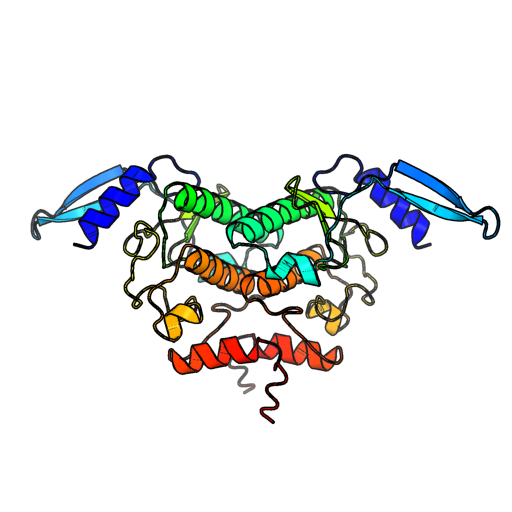 PRO B 1 175 ? 6.766 -9.25 17.219 1 51.59 175 PRO B O 1
ATOM 2971 N N . LYS B 1 176 ? 5.559 -11.031 18.141 1 42.94 176 LYS B N 1
ATOM 2972 C CA . LYS B 1 176 ? 6.219 -11.047 19.453 1 42.94 176 LYS B CA 1
ATOM 2973 C C . LYS B 1 176 ? 7.723 -11.281 19.297 1 42.94 176 LYS B C 1
ATOM 2975 O O . LYS B 1 176 ? 8.148 -12.273 18.703 1 42.94 176 LYS B O 1
ATOM 2980 N N . THR B 1 177 ? 8.648 -10.414 19.047 1 37.19 177 THR B N 1
ATOM 2981 C CA . THR B 1 177 ? 10.023 -10.734 19.406 1 37.19 177 THR B CA 1
ATOM 2982 C C . THR B 1 177 ? 10.094 -11.328 20.812 1 37.19 177 THR B C 1
ATOM 2984 O O . THR B 1 177 ? 9.25 -11.023 21.656 1 37.19 177 THR B O 1
ATOM 2987 N N . LEU B 1 178 ? 11.102 -12.375 20.984 1 31.98 178 LEU B N 1
ATOM 2988 C CA . LEU B 1 178 ? 11.766 -13.008 22.109 1 31.98 178 LEU B CA 1
ATOM 2989 C C . LEU B 1 178 ? 12.203 -11.961 23.141 1 31.98 178 LEU B C 1
ATOM 2991 O O . LEU B 1 178 ? 13.258 -11.336 22.984 1 31.98 178 LEU B O 1
ATOM 2995 N N . VAL B 1 179 ? 11.711 -10.953 23.453 1 30.25 179 VAL B N 1
ATOM 2996 C CA . VAL B 1 179 ? 12.367 -10.375 24.625 1 30.25 179 VAL B CA 1
ATOM 2997 C C . VAL B 1 179 ? 12.281 -11.336 25.797 1 30.25 179 VAL B C 1
ATOM 2999 O O . VAL B 1 179 ? 11.227 -11.469 26.422 1 30.25 179 VAL B O 1
ATOM 3002 N N . GLN B 1 180 ? 12.68 -12.602 25.688 1 24.66 180 GLN B N 1
ATOM 3003 C CA . GLN B 1 180 ? 13.172 -13.172 26.938 1 24.66 180 GLN B CA 1
ATOM 3004 C C . GLN B 1 180 ? 14.258 -12.297 27.562 1 24.66 180 GLN B C 1
ATOM 3006 O O . GLN B 1 180 ? 15.336 -12.133 26.984 1 24.66 180 GLN B O 1
ATOM 3011 N N . ILE B 1 181 ? 13.961 -11.125 28.141 1 23.19 181 ILE B N 1
ATOM 3012 C CA . ILE B 1 181 ? 14.891 -10.742 29.188 1 23.19 181 ILE B CA 1
ATOM 3013 C C . ILE B 1 181 ? 15.203 -11.953 30.062 1 23.19 181 ILE B C 1
ATOM 3015 O O . ILE B 1 181 ? 14.297 -12.562 30.641 1 23.19 181 ILE B O 1
ATOM 3019 N N . HIS B 1 182 ? 16.297 -12.695 29.609 1 21.22 182 HIS B N 1
ATOM 3020 C CA . HIS B 1 182 ? 17.062 -13.203 30.734 1 21.22 182 HIS B CA 1
ATOM 3021 C C . HIS B 1 182 ? 17.641 -12.055 31.562 1 21.22 182 HIS B C 1
ATOM 3023 O O . HIS B 1 182 ? 18.016 -11.016 31.016 1 21.22 182 HIS B O 1
#

pLDDT: mean 92.04, std 14.06, range [21.22, 98.81]

Secondary structure (DSSP, 8-state):
-HHHHHHHHHHHTTT-TTBPPEEEEEE-TTT--EEEEE-------HHHHGGG--HHHHHHHHHHHHHHHHHHHHTTEE-S--SGGGEEEETTTTEEEE---TT-EE--TT----S--S-GGG--HHHHTT-----THHHHHHHHHHHHHHHTT-SSSS--SSHHHHHHHHHHHS--------/-HHHHHHHHHHHTTT-TTBPPEEEEEE-TTT--EEEEE-------HHHHGGG--HHHHHHHHHHHHHHHHHHHHTTEE-S--SGGGEEEETTTTEEEE---TT-EE--TT----S--S-GGG--HHHHTT-----THHHHHHHHHHHHHHHTT-SSSS--SSHHHHHHHHHHHS--------

Organism: Gossypium tomentosum (NCBI:txid34277)

Nearest PDB structures (foldseek):
  5ts8-assembly1_A  TM=9.867E-01  e=5.997E-29  Zea mays
  6isj-assembly1_A  TM=9.873E-01  e=1.840E-27  Cryptococcus neoformans Bt85
  6l21-assembly1_A  TM=9.863E-01  e=1.418E-26  Homo sapiens
  7psu-assembly2_B  TM=9.909E-01  e=1.915E-26  Homo sapiens
  6qy8-assembly1_A  TM=9.910E-01  e=3.937E-26  Homo sapiens

Radius of gyration: 22.41 Å; Cα contacts (8 Å, |Δi|>4): 567; chains: 2; bounding box: 53×77×54 Å